Protein AF-A0A519W9L9-F1 (afdb_monomer_lite)

Structure (mmCIF, N/CA/C/O backbone):
data_AF-A0A519W9L9-F1
#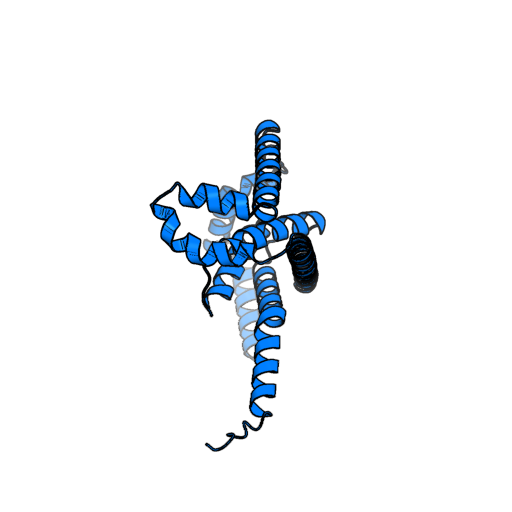
_entry.id   AF-A0A519W9L9-F1
#
loop_
_atom_site.group_PDB
_atom_site.id
_atom_site.type_symbol
_atom_site.label_atom_id
_atom_site.label_alt_id
_atom_site.label_comp_id
_atom_site.label_asym_id
_atom_site.label_entity_id
_atom_site.label_seq_id
_atom_site.pdbx_PDB_ins_code
_atom_site.Cartn_x
_atom_site.Cartn_y
_atom_site.Cartn_z
_atom_site.occupancy
_atom_site.B_iso_or_equiv
_atom_site.auth_seq_id
_atom_site.auth_comp_id
_atom_site.auth_asym_id
_atom_site.auth_atom_id
_atom_site.pdbx_PDB_model_num
ATOM 1 N N . MET A 1 1 ? 1.805 -19.230 -45.304 1.00 48.06 1 MET A N 1
ATOM 2 C CA . MET A 1 1 ? 2.768 -18.152 -44.998 1.00 48.06 1 MET A CA 1
ATOM 3 C C . MET A 1 1 ? 2.323 -16.963 -45.827 1.00 48.06 1 MET A C 1
ATOM 5 O O . MET A 1 1 ? 2.318 -17.060 -47.045 1.00 48.06 1 MET A O 1
ATOM 9 N N . ASP A 1 2 ? 1.716 -15.992 -45.155 1.00 45.91 2 ASP A N 1
ATOM 10 C CA . ASP A 1 2 ? 0.595 -15.187 -45.656 1.00 45.91 2 ASP A CA 1
ATOM 11 C C . ASP A 1 2 ? 1.012 -14.018 -46.568 1.00 45.91 2 ASP A C 1
ATOM 13 O O . ASP A 1 2 ? 2.076 -13.428 -46.374 1.00 45.91 2 ASP A O 1
ATOM 17 N N . ALA A 1 3 ? 0.171 -13.639 -47.534 1.00 51.00 3 ALA A N 1
ATOM 18 C CA . ALA A 1 3 ? 0.466 -12.604 -48.539 1.00 51.00 3 ALA A CA 1
ATOM 19 C C . ALA A 1 3 ? 0.765 -11.213 -47.930 1.00 51.00 3 ALA A C 1
ATOM 21 O O . ALA A 1 3 ? 1.516 -10.425 -48.509 1.00 51.00 3 ALA A O 1
ATOM 22 N N . GLN A 1 4 ? 0.257 -10.934 -46.724 1.00 49.34 4 GLN A N 1
ATOM 23 C CA . GLN A 1 4 ? 0.581 -9.719 -45.965 1.00 49.34 4 GLN A CA 1
ATOM 24 C C . GLN A 1 4 ? 2.063 -9.631 -45.560 1.00 49.34 4 GLN A C 1
ATOM 26 O O . GLN A 1 4 ? 2.612 -8.532 -45.496 1.00 49.34 4 GLN A O 1
ATOM 31 N N . MET A 1 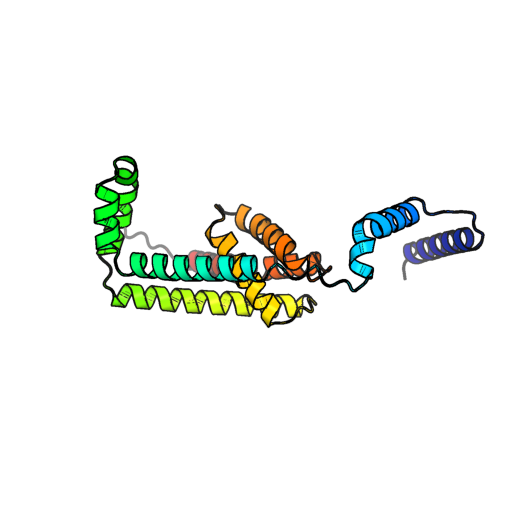5 ? 2.738 -10.766 -45.344 1.00 46.31 5 MET A N 1
ATOM 32 C CA . MET A 1 5 ? 4.147 -10.807 -44.937 1.00 46.31 5 MET A CA 1
ATOM 33 C C . MET A 1 5 ? 5.083 -10.372 -46.078 1.00 46.31 5 MET A C 1
ATOM 35 O O . MET A 1 5 ? 6.064 -9.668 -45.841 1.00 46.31 5 MET A O 1
ATOM 39 N N . TYR A 1 6 ? 4.746 -10.717 -47.327 1.00 57.78 6 TYR A N 1
ATOM 40 C CA . TYR A 1 6 ? 5.510 -10.303 -48.510 1.00 57.78 6 TYR A CA 1
ATOM 41 C C . TYR A 1 6 ? 5.364 -8.809 -48.806 1.00 57.78 6 TYR A C 1
ATOM 43 O O . TYR A 1 6 ? 6.339 -8.160 -49.187 1.00 57.78 6 TYR A O 1
ATOM 51 N N . HIS A 1 7 ? 4.176 -8.240 -48.593 1.00 52.22 7 HIS A N 1
ATOM 52 C CA . HIS A 1 7 ? 3.959 -6.813 -48.821 1.00 52.22 7 HIS A CA 1
ATOM 53 C C . HIS A 1 7 ? 4.749 -5.967 -47.811 1.00 52.22 7 HIS A C 1
ATOM 55 O O . HIS A 1 7 ? 5.444 -5.031 -48.202 1.00 52.22 7 HIS A O 1
ATOM 61 N N . TYR A 1 8 ? 4.758 -6.373 -46.537 1.00 58.31 8 TYR A N 1
ATOM 62 C CA . TYR A 1 8 ? 5.524 -5.691 -45.492 1.00 58.31 8 TYR A CA 1
ATOM 63 C C . TYR A 1 8 ? 7.038 -5.764 -45.722 1.00 58.31 8 TYR A C 1
ATOM 65 O O . TYR A 1 8 ? 7.715 -4.745 -45.627 1.00 58.31 8 TYR A O 1
ATOM 73 N N . ALA A 1 9 ? 7.559 -6.938 -46.097 1.00 63.09 9 ALA A N 1
ATOM 74 C CA . ALA A 1 9 ? 8.983 -7.128 -46.384 1.00 63.09 9 ALA A CA 1
ATOM 75 C C . ALA A 1 9 ? 9.469 -6.302 -47.589 1.00 63.09 9 ALA A C 1
ATOM 77 O O . ALA A 1 9 ? 10.623 -5.873 -47.638 1.00 63.09 9 ALA A O 1
ATOM 78 N N . THR A 1 10 ? 8.587 -6.072 -48.565 1.00 69.44 10 THR A N 1
ATOM 79 C CA . THR A 1 10 ? 8.902 -5.270 -49.754 1.00 69.44 10 THR A CA 1
ATOM 80 C C . THR A 1 10 ? 8.923 -3.780 -49.418 1.00 69.44 10 THR A C 1
ATOM 82 O O . THR A 1 10 ? 9.856 -3.076 -49.797 1.00 69.44 10 THR A O 1
ATOM 85 N N . VAL A 1 11 ? 7.942 -3.307 -48.642 1.00 64.00 11 VAL A N 1
ATOM 86 C CA . VAL A 1 11 ? 7.865 -1.908 -48.192 1.00 64.00 11 VAL A CA 1
ATOM 87 C C . VAL A 1 11 ? 9.007 -1.570 -47.230 1.00 64.00 11 VAL A C 1
ATOM 89 O O . VAL A 1 11 ? 9.626 -0.518 -47.369 1.00 64.00 11 VAL A O 1
ATOM 92 N N . SER A 1 12 ? 9.356 -2.472 -46.306 1.00 63.34 12 SER A N 1
ATOM 93 C CA . SER A 1 12 ? 10.477 -2.262 -45.384 1.00 63.34 12 SER A CA 1
ATOM 94 C C . SER A 1 12 ? 11.822 -2.213 -46.111 1.00 63.34 12 SER A C 1
ATOM 96 O O . SER A 1 12 ? 12.652 -1.370 -45.787 1.00 63.34 12 SER A O 1
ATOM 98 N N . ARG A 1 13 ? 12.027 -3.060 -47.132 1.00 70.94 13 ARG A N 1
ATOM 99 C CA . ARG A 1 13 ? 13.224 -2.999 -47.988 1.00 70.94 13 ARG A CA 1
ATOM 100 C C . ARG A 1 13 ? 13.304 -1.699 -48.782 1.00 70.94 13 ARG A C 1
ATOM 102 O O . ARG A 1 13 ? 14.368 -1.095 -48.826 1.00 70.94 13 ARG A O 1
ATOM 109 N N . ALA A 1 14 ? 12.190 -1.249 -49.358 1.00 68.44 14 ALA A N 1
ATOM 110 C CA . ALA A 1 14 ? 12.147 0.009 -50.098 1.00 68.44 14 ALA A CA 1
ATOM 111 C C . ALA A 1 14 ? 12.459 1.217 -49.196 1.00 68.44 14 ALA A C 1
ATOM 113 O O . ALA A 1 14 ? 13.235 2.086 -49.581 1.00 68.44 14 ALA A O 1
ATOM 114 N N . LEU A 1 15 ? 11.922 1.251 -47.971 1.00 61.81 15 LEU A N 1
ATOM 115 C CA . LEU A 1 15 ? 12.232 2.296 -46.988 1.00 61.81 15 LEU A CA 1
ATOM 116 C C . LEU A 1 15 ? 13.705 2.275 -46.555 1.00 61.81 15 LEU A C 1
ATOM 118 O O . LEU A 1 15 ? 14.320 3.330 -46.405 1.00 61.81 15 LEU A O 1
ATOM 122 N N . GLN A 1 16 ? 14.291 1.087 -46.402 1.00 68.50 16 GLN A N 1
ATOM 123 C CA . GLN A 1 16 ? 15.694 0.928 -46.026 1.00 68.50 16 GLN A CA 1
ATOM 124 C C . GLN A 1 16 ? 16.639 1.395 -47.147 1.00 68.50 16 GLN A C 1
ATOM 126 O O . GLN A 1 16 ? 17.575 2.142 -46.876 1.00 68.50 16 GLN A O 1
ATOM 131 N N . GLU A 1 17 ? 16.336 1.074 -48.410 1.00 73.12 17 GLU A N 1
ATOM 132 C CA . GLU A 1 17 ? 17.087 1.577 -49.572 1.00 73.12 17 GLU A CA 1
ATOM 133 C C . GLU A 1 17 ? 16.976 3.100 -49.742 1.00 73.12 17 GLU A C 1
ATOM 135 O O . GLU A 1 17 ? 17.947 3.755 -50.123 1.00 73.12 17 GLU A O 1
ATOM 140 N N . LEU A 1 18 ? 15.805 3.684 -49.466 1.00 63.72 18 LEU A N 1
ATOM 141 C CA . LEU A 1 18 ? 15.603 5.138 -49.512 1.00 63.72 18 LEU A CA 1
ATOM 142 C C . LEU A 1 18 ? 16.354 5.861 -48.384 1.00 63.72 18 LEU A C 1
ATOM 144 O O . LEU A 1 18 ? 16.871 6.961 -48.596 1.00 63.72 18 LEU A O 1
ATOM 148 N N . THR A 1 19 ? 16.479 5.210 -47.225 1.00 65.50 19 THR A N 1
ATOM 149 C CA . THR A 1 19 ? 17.266 5.694 -46.083 1.00 65.50 19 THR A CA 1
ATOM 150 C C . THR A 1 19 ? 18.768 5.633 -46.381 1.00 65.50 19 THR A C 1
ATOM 152 O O . THR A 1 19 ? 19.472 6.617 -46.169 1.00 65.50 19 THR A O 1
ATOM 155 N N . GLU A 1 20 ? 19.267 4.531 -46.952 1.00 71.94 20 GLU A N 1
ATOM 156 C CA . GLU A 1 20 ? 20.681 4.387 -47.343 1.00 71.94 20 GLU A CA 1
ATOM 157 C C . GLU A 1 20 ? 21.095 5.357 -48.458 1.00 71.94 20 GLU A C 1
ATOM 159 O O . GLU A 1 20 ? 22.233 5.825 -48.489 1.00 71.94 20 GLU A O 1
ATOM 164 N N . LYS A 1 21 ? 20.167 5.708 -49.355 1.00 75.38 21 LYS A N 1
ATOM 165 C CA . LYS A 1 21 ? 20.392 6.687 -50.431 1.00 75.38 21 LYS A CA 1
ATOM 166 C C . LYS A 1 21 ? 20.219 8.145 -49.987 1.00 75.38 21 LYS A C 1
ATOM 168 O O . LYS A 1 21 ? 20.330 9.038 -50.823 1.00 75.38 21 LYS A O 1
ATOM 173 N N . GLY A 1 22 ? 19.942 8.396 -48.703 1.00 63.44 22 GLY A N 1
ATOM 174 C CA . GLY A 1 22 ? 19.807 9.741 -48.136 1.00 63.44 22 GLY A CA 1
ATOM 175 C C . GLY A 1 22 ? 18.555 10.507 -48.582 1.00 63.44 22 GLY A C 1
ATOM 176 O O . GLY A 1 22 ? 18.515 11.726 -48.451 1.00 63.44 22 GLY A O 1
ATOM 177 N N . PHE A 1 23 ? 17.543 9.818 -49.123 1.00 60.03 23 PHE A N 1
ATOM 178 C CA . PHE A 1 23 ? 16.327 10.436 -49.669 1.00 60.03 23 PHE A CA 1
ATOM 179 C C . PHE A 1 23 ? 15.195 10.589 -48.643 1.00 60.03 23 PHE A C 1
ATOM 181 O O . PHE A 1 23 ? 14.237 11.318 -48.899 1.00 60.03 23 PHE A O 1
ATOM 188 N N . THR A 1 24 ? 15.295 9.938 -47.481 1.00 48.19 24 THR A N 1
ATOM 189 C CA . THR A 1 24 ? 14.332 10.080 -46.383 1.00 48.19 24 THR A CA 1
ATOM 190 C C . THR A 1 24 ? 15.057 10.300 -45.063 1.00 48.19 24 THR A C 1
ATOM 192 O O . THR A 1 24 ? 15.693 9.391 -44.534 1.00 48.19 24 THR A O 1
ATOM 195 N N . ILE A 1 25 ? 14.934 11.508 -44.517 1.00 54.84 25 ILE A N 1
ATOM 196 C CA . ILE A 1 25 ? 15.147 11.758 -43.092 1.00 54.84 25 ILE A CA 1
ATOM 197 C C . ILE A 1 25 ? 13.816 11.401 -42.438 1.00 54.84 25 ILE A C 1
ATOM 199 O O . ILE A 1 25 ? 12.803 12.043 -42.722 1.00 54.84 25 ILE A O 1
ATOM 203 N N . ASP A 1 26 ? 13.781 10.349 -41.624 1.00 57.00 26 ASP A N 1
ATOM 204 C CA . ASP A 1 26 ? 12.623 10.107 -40.766 1.00 57.00 26 ASP A CA 1
ATOM 205 C C . ASP A 1 26 ? 12.626 11.205 -39.697 1.00 57.00 26 ASP A C 1
ATOM 207 O O . ASP A 1 26 ? 13.281 11.084 -38.663 1.00 57.00 26 ASP A O 1
ATOM 211 N N . PHE A 1 27 ? 11.970 12.328 -40.004 1.00 53.84 27 PHE A N 1
ATOM 212 C CA . PHE A 1 27 ? 11.901 13.494 -39.126 1.00 53.84 27 PHE A CA 1
ATOM 213 C C . PHE A 1 27 ? 11.350 13.120 -37.753 1.00 53.84 27 PHE A C 1
ATOM 215 O O . PHE A 1 27 ? 11.827 13.660 -36.770 1.00 53.84 27 PHE A O 1
ATOM 222 N N . ASN A 1 28 ? 10.447 12.138 -37.655 1.00 58.41 28 ASN A N 1
ATOM 223 C CA . ASN A 1 28 ? 9.960 11.654 -36.364 1.00 58.41 28 ASN A CA 1
ATOM 224 C C . ASN A 1 28 ? 11.049 10.921 -35.581 1.00 58.41 28 ASN A C 1
ATOM 226 O O . ASN A 1 28 ? 11.101 11.041 -34.363 1.00 58.41 28 ASN A O 1
ATOM 230 N N . LEU A 1 29 ? 11.920 10.161 -36.248 1.00 59.66 29 LEU A N 1
ATOM 231 C CA . LEU A 1 29 ? 13.011 9.456 -35.581 1.00 59.66 29 LEU A CA 1
ATOM 232 C C . LEU A 1 29 ? 14.162 10.400 -35.223 1.00 59.66 29 LEU A C 1
ATOM 234 O O . LEU A 1 29 ? 14.752 10.241 -34.162 1.00 59.66 29 LEU A O 1
ATOM 238 N N . GLU A 1 30 ? 14.488 11.372 -36.075 1.00 59.22 30 GLU A N 1
ATOM 239 C CA . GLU A 1 30 ? 15.522 12.375 -35.797 1.00 59.22 30 GLU A CA 1
ATOM 240 C C . GLU A 1 30 ? 15.050 13.431 -34.794 1.00 59.22 30 GLU A C 1
ATOM 242 O O . GLU A 1 30 ? 15.817 13.761 -33.900 1.00 59.22 30 GLU A O 1
ATOM 247 N N . GLU A 1 31 ? 13.795 13.887 -34.836 1.00 61.78 31 GLU A N 1
ATOM 248 C CA . GLU A 1 31 ? 13.214 14.719 -33.773 1.00 61.78 31 GLU A CA 1
ATOM 249 C C . GLU A 1 31 ? 13.056 13.927 -32.480 1.00 61.78 31 GLU A C 1
ATOM 251 O O . GLU A 1 31 ? 13.387 14.451 -31.427 1.00 61.78 31 GLU A O 1
ATOM 256 N N . ALA A 1 32 ? 12.636 12.656 -32.517 1.00 52.84 32 ALA A N 1
ATOM 257 C CA . ALA A 1 32 ? 12.610 11.831 -31.310 1.00 52.84 32 ALA A CA 1
ATOM 258 C C . ALA A 1 32 ? 14.021 11.588 -30.766 1.00 52.84 32 ALA A C 1
ATOM 260 O O . ALA A 1 32 ? 14.215 11.631 -29.557 1.00 52.84 32 ALA A O 1
ATOM 261 N N . LYS A 1 33 ? 15.027 11.368 -31.620 1.00 58.69 33 LYS A N 1
ATOM 262 C CA . LYS A 1 33 ? 16.430 11.277 -31.191 1.00 58.69 33 LYS A CA 1
ATOM 263 C C . LYS A 1 33 ? 16.934 12.611 -30.663 1.00 58.69 33 LYS A C 1
ATOM 265 O O . LYS A 1 33 ? 17.620 12.591 -29.655 1.00 58.69 33 LYS A O 1
ATOM 270 N N . ALA A 1 34 ? 16.609 13.738 -31.291 1.00 65.38 34 ALA A N 1
ATOM 271 C CA . ALA A 1 34 ? 17.011 15.070 -30.852 1.00 65.38 34 ALA A CA 1
ATOM 272 C C . ALA A 1 34 ? 16.354 15.417 -29.515 1.00 65.38 34 ALA A C 1
ATOM 274 O O . ALA A 1 34 ? 17.060 15.765 -28.582 1.00 65.38 34 ALA A O 1
ATOM 275 N N . TRP A 1 35 ? 15.049 15.185 -29.376 1.00 60.38 35 TRP A N 1
ATOM 276 C CA . TRP A 1 35 ? 14.293 15.326 -28.134 1.00 60.38 35 TRP A CA 1
ATOM 277 C C . TRP A 1 35 ? 14.816 14.385 -27.043 1.00 60.38 35 TRP A C 1
ATOM 279 O O . TRP A 1 35 ? 15.009 14.794 -25.908 1.00 60.38 35 TRP A O 1
ATOM 289 N N . VAL A 1 36 ? 15.143 13.127 -27.361 1.00 59.16 36 VAL A N 1
ATOM 290 C CA . VAL A 1 36 ? 15.783 12.208 -26.402 1.00 59.16 36 VAL A CA 1
ATOM 291 C C . VAL A 1 36 ? 17.207 12.668 -26.062 1.00 59.16 36 VAL A C 1
ATOM 293 O O . VAL A 1 36 ? 17.613 12.591 -24.911 1.00 59.16 36 VAL A O 1
ATOM 296 N N . LEU A 1 37 ? 17.996 13.169 -27.005 1.00 62.69 37 LEU A N 1
ATOM 297 C CA . LEU A 1 37 ? 19.352 13.656 -26.730 1.00 62.69 37 LEU A CA 1
ATOM 298 C C . LEU A 1 37 ? 19.341 14.980 -25.949 1.00 62.69 37 LEU A C 1
ATOM 300 O O . LEU A 1 37 ? 20.231 15.191 -25.131 1.00 62.69 37 LEU A O 1
ATOM 304 N N . GLU A 1 38 ? 18.330 15.823 -26.145 1.00 65.50 38 GLU A N 1
ATOM 305 C CA . GLU A 1 38 ? 18.118 17.093 -25.446 1.00 65.50 38 GLU A CA 1
ATOM 306 C C . GLU A 1 38 ? 17.537 16.880 -24.039 1.00 65.50 38 GLU A C 1
ATOM 308 O O . GLU A 1 38 ? 18.036 17.454 -23.074 1.00 65.50 38 GLU A O 1
ATOM 313 N N . ASN A 1 39 ? 16.543 15.998 -23.883 1.00 57.00 39 ASN A N 1
ATOM 314 C CA . ASN A 1 39 ? 15.839 15.772 -22.614 1.00 57.00 39 ASN A CA 1
ATOM 315 C C . ASN A 1 39 ? 16.388 14.601 -21.776 1.00 57.00 39 ASN A C 1
ATOM 317 O O . ASN A 1 39 ? 16.157 14.562 -20.569 1.00 57.00 39 ASN A O 1
ATOM 321 N N . TYR A 1 40 ? 17.102 13.645 -22.380 1.00 51.22 40 TYR A N 1
ATOM 322 C CA . TYR A 1 40 ? 17.750 12.512 -21.692 1.00 51.22 40 TYR A CA 1
ATOM 323 C C . TYR A 1 40 ? 19.286 12.531 -21.789 1.00 51.22 40 TYR A C 1
ATOM 325 O O . TYR A 1 40 ? 19.937 11.647 -21.223 1.00 51.22 40 TYR A O 1
ATOM 333 N N . GLY A 1 41 ? 19.883 1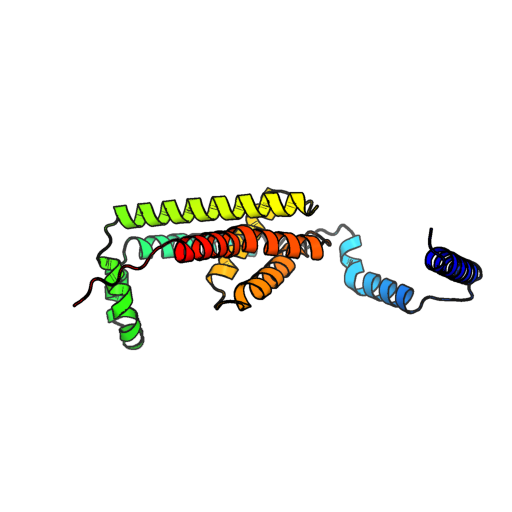3.531 -22.452 1.00 45.38 41 GLY A N 1
ATOM 334 C CA . GLY A 1 41 ? 21.336 13.686 -22.598 1.00 45.38 41 GLY A CA 1
ATOM 335 C C . GLY A 1 41 ? 22.116 13.721 -21.280 1.00 45.38 41 GLY A C 1
ATOM 336 O O . GLY A 1 41 ? 23.265 13.278 -21.246 1.00 45.38 41 GLY A O 1
ATOM 337 N N . ASP A 1 42 ? 21.480 14.139 -20.183 1.00 48.62 42 ASP A N 1
ATOM 338 C CA . ASP A 1 42 ? 22.092 14.143 -18.848 1.00 48.62 42 ASP A CA 1
ATOM 339 C C . ASP A 1 42 ? 22.321 12.731 -18.281 1.00 48.62 42 ASP A C 1
ATOM 341 O O . ASP A 1 42 ? 23.343 12.471 -17.648 1.00 48.62 42 ASP A O 1
ATOM 345 N N . TRP A 1 43 ? 21.450 11.759 -18.573 1.00 47.06 43 TRP A N 1
ATOM 346 C CA . TRP A 1 43 ? 21.560 10.409 -17.997 1.00 47.06 43 TRP A CA 1
ATOM 347 C C . TRP A 1 43 ? 22.642 9.545 -18.664 1.00 47.06 43 TRP A C 1
ATOM 349 O O . TRP A 1 43 ? 23.098 8.560 -18.082 1.00 47.06 43 TRP A O 1
ATOM 359 N N . LYS A 1 44 ? 23.092 9.908 -19.876 1.00 43.75 44 LYS A N 1
ATOM 360 C CA . LYS A 1 44 ? 24.171 9.201 -20.591 1.00 43.75 44 LYS A CA 1
ATOM 361 C C . LYS A 1 44 ? 25.576 9.551 -20.100 1.00 43.75 44 LYS A C 1
ATOM 363 O O . LYS A 1 44 ? 26.515 8.844 -20.460 1.00 43.75 44 LYS A O 1
ATOM 368 N N . LYS A 1 45 ? 25.747 10.590 -19.278 1.00 46.88 45 LYS A N 1
ATOM 369 C CA . LYS A 1 45 ? 27.072 10.982 -18.770 1.00 46.88 45 LYS A CA 1
ATOM 370 C C . LYS A 1 45 ? 27.609 10.098 -17.645 1.00 46.88 45 LYS A C 1
ATOM 372 O O . LYS A 1 45 ? 28.698 10.364 -17.150 1.00 46.88 45 LYS A O 1
ATOM 377 N N . GLY A 1 46 ? 26.876 9.069 -17.205 1.00 45.66 46 GLY A N 1
ATOM 378 C CA . GLY A 1 46 ? 27.278 8.295 -16.023 1.00 45.66 46 GLY A CA 1
ATOM 379 C C . GLY A 1 46 ? 27.389 9.162 -14.762 1.00 45.66 46 GLY A C 1
ATOM 380 O O . GLY A 1 46 ? 27.927 8.717 -13.750 1.00 45.66 46 GLY A O 1
ATOM 381 N N . GLU A 1 47 ? 26.877 10.395 -14.821 1.00 45.69 47 GLU A N 1
ATOM 382 C CA . GLU A 1 47 ? 26.708 11.271 -13.682 1.00 45.69 47 GLU A CA 1
ATOM 383 C C . GLU A 1 47 ? 25.601 10.637 -12.850 1.00 45.69 47 GLU A C 1
ATOM 385 O O . GLU A 1 47 ? 24.414 10.704 -13.172 1.00 45.69 47 GLU A O 1
ATOM 390 N N . THR A 1 48 ? 26.001 9.929 -11.794 1.00 49.19 48 THR A N 1
ATOM 391 C CA . THR A 1 48 ? 25.070 9.565 -10.732 1.00 49.19 48 THR A CA 1
ATOM 392 C C . THR A 1 48 ? 24.343 10.847 -10.330 1.00 49.19 48 THR A C 1
ATOM 394 O O . THR A 1 48 ? 25.050 11.832 -10.075 1.00 49.19 48 THR A O 1
ATOM 397 N N . PRO A 1 49 ? 22.994 10.875 -10.276 1.00 54.41 49 PRO A N 1
ATOM 398 C CA . PRO A 1 49 ? 22.278 12.050 -9.799 1.00 54.41 49 PRO A CA 1
ATOM 399 C C . PRO A 1 49 ? 22.954 12.522 -8.518 1.00 54.41 49 PRO A C 1
ATOM 401 O O . PRO A 1 49 ? 23.265 11.685 -7.661 1.00 54.41 49 PRO A O 1
ATOM 404 N N . ALA A 1 50 ? 23.274 13.822 -8.455 1.00 57.94 50 ALA A N 1
ATOM 405 C CA . ALA A 1 50 ? 24.063 14.384 -7.366 1.00 57.94 50 ALA A CA 1
ATOM 406 C C . ALA A 1 50 ? 23.539 13.813 -6.042 1.00 57.94 50 ALA A C 1
ATOM 408 O O . ALA A 1 50 ? 22.322 13.863 -5.817 1.00 57.94 50 ALA A O 1
ATOM 409 N N . PRO A 1 51 ? 24.405 13.193 -5.216 1.00 64.25 51 PRO A N 1
ATOM 410 C CA . PRO A 1 51 ? 23.947 12.489 -4.035 1.00 64.25 51 PRO A CA 1
ATOM 411 C C . PRO A 1 51 ? 23.109 13.459 -3.218 1.00 64.25 51 PRO A C 1
ATOM 413 O O . PRO A 1 51 ? 23.557 14.571 -2.919 1.00 64.25 51 PRO A O 1
ATOM 416 N N . VAL A 1 52 ? 21.873 13.050 -2.914 1.00 72.19 52 VAL A N 1
ATOM 417 C CA . VAL A 1 52 ? 20.963 13.854 -2.097 1.00 72.19 52 VAL A CA 1
ATOM 418 C C . VAL A 1 52 ? 21.755 14.304 -0.875 1.00 72.19 52 VAL A C 1
ATOM 420 O O . VAL A 1 52 ? 22.377 13.443 -0.238 1.00 72.19 52 VAL A O 1
ATOM 423 N N . PRO A 1 53 ? 21.789 15.612 -0.557 1.00 82.50 53 PRO A N 1
ATOM 424 C CA . PRO A 1 53 ? 22.622 16.102 0.526 1.00 82.50 53 PRO A CA 1
ATOM 425 C C . PRO A 1 53 ? 22.391 15.246 1.769 1.00 82.50 53 PRO A C 1
ATOM 427 O O . PRO A 1 53 ? 21.240 15.008 2.141 1.00 82.50 53 PRO A O 1
ATOM 430 N N . ALA A 1 54 ? 23.463 14.762 2.402 1.00 78.19 54 ALA A N 1
ATOM 431 C CA . ALA A 1 54 ? 23.353 13.805 3.509 1.00 78.19 54 ALA A CA 1
ATOM 432 C C . ALA A 1 54 ? 22.413 14.313 4.619 1.00 78.19 54 ALA A C 1
ATOM 434 O O . ALA A 1 54 ? 21.672 13.544 5.225 1.00 78.19 54 ALA A O 1
ATOM 435 N N . PHE A 1 55 ? 22.373 15.633 4.815 1.00 81.81 55 PHE A N 1
ATOM 436 C CA . PHE A 1 55 ? 21.423 16.308 5.691 1.00 81.81 55 PHE A CA 1
ATOM 437 C C . PHE A 1 55 ? 19.949 16.052 5.322 1.00 81.81 55 PHE A C 1
ATOM 439 O O . PHE A 1 55 ? 19.143 15.743 6.196 1.00 81.81 55 PHE A O 1
ATOM 446 N N . VAL A 1 56 ? 19.583 16.132 4.041 1.00 83.00 56 VAL A N 1
ATOM 447 C CA . VAL A 1 56 ? 18.209 15.890 3.567 1.00 83.00 56 VAL A CA 1
ATOM 448 C C . VAL A 1 56 ? 17.831 14.421 3.757 1.00 83.00 56 VAL A C 1
ATOM 450 O O . VAL A 1 56 ? 16.774 14.126 4.302 1.00 83.00 56 VAL A O 1
ATOM 453 N N . SER A 1 57 ? 18.721 13.492 3.397 1.00 81.75 57 SER A N 1
ATOM 454 C CA . SER A 1 57 ? 18.474 12.056 3.600 1.00 81.75 57 SER A CA 1
ATOM 455 C C . SER A 1 57 ? 18.280 11.716 5.085 1.00 81.75 57 SER A C 1
ATOM 457 O O . SER A 1 57 ? 17.290 11.090 5.469 1.00 81.75 57 SER A O 1
ATOM 459 N N . ASN A 1 58 ? 19.168 12.217 5.950 1.00 89.19 58 ASN A N 1
ATOM 460 C CA . ASN A 1 58 ? 19.110 11.957 7.387 1.00 89.19 58 ASN A CA 1
ATOM 461 C C . ASN A 1 58 ? 17.880 12.586 8.052 1.00 89.19 58 ASN A C 1
ATOM 463 O O . ASN A 1 58 ? 17.288 11.974 8.938 1.00 89.19 58 ASN A O 1
ATOM 467 N N . THR A 1 59 ? 17.469 13.787 7.636 1.00 91.88 59 THR A N 1
ATOM 468 C CA . THR A 1 59 ? 16.268 14.441 8.182 1.00 91.88 59 THR A CA 1
ATOM 469 C C . THR A 1 59 ? 14.987 13.723 7.759 1.00 91.88 59 THR A C 1
ATOM 471 O O . THR A 1 59 ? 14.108 13.506 8.594 1.00 91.88 59 THR A O 1
ATOM 474 N N . VAL A 1 60 ? 14.887 13.271 6.506 1.00 90.25 60 VAL A N 1
ATOM 475 C CA . VAL A 1 60 ? 13.754 12.456 6.037 1.00 90.25 60 VAL A CA 1
ATOM 476 C C . VAL A 1 60 ? 13.693 11.125 6.788 1.00 90.25 60 VAL A C 1
ATOM 478 O O . VAL A 1 60 ? 12.634 10.738 7.277 1.00 90.25 60 VAL A O 1
ATOM 481 N N . LEU A 1 61 ? 14.829 10.446 6.960 1.00 90.12 61 LEU A N 1
ATOM 482 C CA . LEU A 1 61 ? 14.875 9.187 7.701 1.00 90.12 61 LEU A CA 1
ATOM 483 C C . LEU A 1 61 ? 14.484 9.380 9.174 1.00 90.12 61 LEU A C 1
ATOM 485 O O . LEU A 1 61 ? 13.664 8.629 9.702 1.00 90.12 61 LEU A O 1
ATOM 489 N N . ALA A 1 62 ? 15.028 10.406 9.832 1.00 94.19 62 ALA A N 1
ATOM 490 C CA . ALA A 1 62 ? 14.723 10.703 11.227 1.00 94.19 62 ALA A CA 1
ATOM 491 C C . ALA A 1 62 ? 13.240 11.037 11.431 1.00 94.19 62 ALA A C 1
ATOM 493 O O . ALA A 1 62 ? 12.623 10.542 12.374 1.00 94.19 62 ALA A O 1
ATOM 494 N N . THR A 1 63 ? 12.646 11.829 10.534 1.00 94.19 63 THR A N 1
ATOM 495 C CA . THR A 1 63 ? 11.216 12.159 10.605 1.00 94.19 63 THR A CA 1
ATOM 496 C C . THR A 1 63 ? 10.338 10.936 10.344 1.00 94.19 63 THR A C 1
ATOM 498 O O . THR A 1 63 ? 9.377 10.729 11.083 1.00 94.19 63 THR A O 1
ATOM 501 N N . ALA A 1 64 ? 10.689 10.072 9.386 1.00 92.12 64 ALA A N 1
ATOM 502 C CA . ALA A 1 64 ? 9.972 8.821 9.132 1.00 92.12 64 ALA A CA 1
ATOM 503 C C . ALA A 1 64 ? 10.013 7.863 10.337 1.00 92.12 64 ALA A C 1
ATOM 505 O O . ALA A 1 64 ? 8.984 7.292 10.713 1.00 92.12 64 ALA A O 1
ATOM 506 N N . ILE A 1 65 ? 11.175 7.717 10.986 1.00 94.94 65 ILE A N 1
ATOM 507 C CA . ILE A 1 65 ? 11.328 6.906 12.204 1.00 94.94 65 ILE A CA 1
ATOM 508 C C . ILE A 1 65 ? 10.509 7.507 13.350 1.00 94.94 65 ILE A C 1
ATOM 510 O O . ILE A 1 65 ? 9.743 6.791 13.996 1.00 94.94 65 ILE A O 1
ATOM 514 N N . ALA A 1 66 ? 10.629 8.816 13.582 1.00 95.94 66 ALA A N 1
ATOM 515 C CA . ALA A 1 66 ? 9.895 9.505 14.638 1.00 95.94 66 ALA A CA 1
ATOM 516 C C . ALA A 1 66 ? 8.377 9.373 14.449 1.00 95.94 66 ALA A C 1
ATOM 518 O O . ALA A 1 66 ? 7.673 9.037 15.400 1.00 95.94 66 ALA A O 1
ATOM 519 N N . LEU A 1 67 ? 7.882 9.559 13.222 1.00 94.62 67 LEU A N 1
ATOM 520 C CA . LEU A 1 67 ? 6.471 9.388 12.884 1.00 94.62 67 LEU A CA 1
ATOM 521 C C . LEU A 1 67 ? 6.012 7.942 13.100 1.00 94.62 67 LEU A C 1
ATOM 523 O O . LEU A 1 67 ? 4.952 7.719 13.674 1.00 94.62 67 LEU A O 1
ATOM 527 N N . SER A 1 68 ? 6.824 6.958 12.708 1.00 93.00 68 SER A N 1
ATOM 528 C CA . SER A 1 68 ? 6.505 5.539 12.906 1.00 93.00 68 SER A CA 1
ATOM 529 C C . SER A 1 68 ? 6.386 5.184 14.391 1.00 93.00 68 SER A C 1
ATOM 531 O O . SER A 1 68 ? 5.416 4.545 14.799 1.00 93.00 68 SER A O 1
ATOM 533 N N . ILE A 1 69 ? 7.336 5.639 15.218 1.00 95.12 69 ILE A N 1
ATOM 534 C CA . ILE A 1 69 ? 7.299 5.452 16.677 1.00 95.12 69 ILE A CA 1
ATOM 535 C C . ILE A 1 69 ? 6.074 6.148 17.264 1.00 95.12 69 ILE A C 1
ATOM 537 O O . ILE A 1 69 ? 5.341 5.543 18.043 1.00 95.12 69 ILE A O 1
ATOM 541 N N . PHE A 1 70 ? 5.830 7.397 16.868 1.00 93.12 70 PHE A N 1
ATOM 542 C CA . PHE A 1 70 ? 4.667 8.164 17.291 1.00 93.12 70 PHE A CA 1
ATOM 543 C C . PHE A 1 70 ? 3.382 7.381 16.999 1.00 93.12 70 PHE A C 1
ATOM 545 O O . PHE A 1 70 ? 2.660 7.035 17.931 1.00 93.12 70 PHE A O 1
ATOM 552 N N . THR A 1 71 ? 3.135 6.981 15.751 1.00 91.06 71 THR A N 1
ATOM 553 C CA . THR A 1 71 ? 1.935 6.222 15.371 1.00 91.06 71 THR A CA 1
ATOM 554 C C . THR A 1 71 ? 1.804 4.900 16.133 1.00 91.06 71 THR A C 1
ATOM 556 O O . THR A 1 71 ? 0.701 4.564 16.563 1.00 91.06 71 THR A O 1
ATOM 559 N N . LEU A 1 72 ? 2.902 4.172 16.373 1.00 93.31 72 LEU A N 1
ATOM 560 C CA . LEU A 1 72 ? 2.885 2.949 17.185 1.00 93.31 72 LEU A CA 1
ATOM 561 C C . LEU A 1 72 ? 2.494 3.218 18.645 1.00 93.31 72 LEU A C 1
ATOM 563 O O . LEU A 1 72 ? 1.714 2.459 19.222 1.00 93.31 72 LEU A O 1
ATOM 567 N N . LEU A 1 73 ? 2.986 4.303 19.245 1.00 91.50 73 LEU A N 1
ATOM 568 C CA . LEU A 1 73 ? 2.603 4.690 20.604 1.00 91.50 73 LEU A CA 1
ATOM 569 C C . LEU A 1 73 ? 1.106 5.005 20.686 1.00 91.50 73 LEU A C 1
ATOM 571 O O . LEU A 1 73 ? 0.434 4.504 21.586 1.00 91.50 73 LEU A O 1
ATOM 575 N N . PHE A 1 74 ? 0.572 5.772 19.731 1.00 90.06 74 PHE A N 1
ATOM 576 C CA . PHE A 1 74 ? -0.865 6.061 19.649 1.00 90.06 74 PHE A CA 1
ATOM 577 C C . PHE A 1 74 ? -1.702 4.802 19.448 1.00 90.06 74 PHE A C 1
ATOM 579 O O . PHE A 1 74 ? -2.744 4.660 20.085 1.00 90.06 74 PHE A O 1
ATOM 586 N N . TYR A 1 75 ? -1.227 3.881 18.607 1.00 91.06 75 TYR A N 1
ATOM 587 C CA . TYR A 1 75 ? -1.883 2.603 18.364 1.00 91.06 75 TYR A CA 1
ATOM 588 C C . TYR A 1 75 ? -2.075 1.824 19.671 1.00 91.06 75 TYR A C 1
ATOM 590 O O . TYR A 1 75 ? -3.199 1.462 20.001 1.00 91.06 75 TYR A O 1
ATOM 598 N N . PHE A 1 76 ? -1.016 1.643 20.471 1.00 91.25 76 PHE A N 1
ATOM 599 C CA . PHE A 1 76 ? -1.101 0.923 21.751 1.00 91.25 76 PHE A CA 1
ATOM 600 C C . PHE A 1 76 ? -1.750 1.723 22.890 1.00 91.25 76 PHE A C 1
ATOM 602 O O . PHE A 1 76 ? -2.186 1.137 23.882 1.00 91.25 76 PHE A O 1
ATOM 609 N N . ARG A 1 77 ? -1.822 3.053 22.783 1.00 89.88 77 ARG A N 1
ATOM 610 C CA . ARG A 1 77 ? -2.406 3.950 23.794 1.00 89.88 77 ARG A CA 1
ATOM 611 C C . ARG A 1 77 ? -3.695 4.607 23.294 1.00 89.88 77 ARG A C 1
ATOM 613 O O . ARG A 1 77 ? -3.897 5.806 23.489 1.00 89.88 77 ARG A O 1
ATOM 620 N N . ILE A 1 78 ? -4.597 3.817 22.709 1.00 85.00 78 ILE A N 1
ATOM 621 C CA . ILE A 1 78 ? -5.836 4.330 22.105 1.00 85.00 78 ILE A CA 1
ATOM 622 C C . ILE A 1 78 ? -6.712 5.127 23.089 1.00 85.00 78 ILE A C 1
ATOM 624 O O . ILE A 1 78 ? -7.253 6.163 22.718 1.00 85.00 78 ILE A O 1
ATOM 628 N N . GLY A 1 79 ? -6.787 4.721 24.363 1.00 84.00 79 GLY A N 1
ATOM 629 C CA . GLY A 1 79 ? -7.551 5.454 25.385 1.00 84.00 79 GLY A CA 1
ATOM 630 C C . GLY A 1 79 ? -7.027 6.877 25.620 1.00 84.00 79 GLY A C 1
ATOM 631 O O . GLY A 1 79 ? -7.801 7.819 25.776 1.00 84.00 79 GLY A O 1
ATOM 632 N N . TRP A 1 80 ? -5.704 7.070 25.551 1.00 85.94 80 TRP A N 1
ATOM 633 C CA . TRP A 1 80 ? -5.109 8.406 25.642 1.00 85.94 80 TRP A CA 1
ATOM 634 C C . TRP A 1 80 ? -5.428 9.254 24.403 1.00 85.94 80 TRP A C 1
ATOM 636 O O . TRP A 1 80 ? -5.744 10.437 24.532 1.00 85.94 80 TRP A O 1
ATOM 646 N N . LEU A 1 81 ? -5.419 8.643 23.212 1.00 84.88 81 LEU A N 1
ATOM 647 C CA . LEU A 1 81 ? -5.822 9.309 21.972 1.00 84.88 81 LEU A CA 1
ATOM 648 C C . LEU A 1 81 ? -7.278 9.785 22.037 1.00 84.88 81 LEU A C 1
ATOM 650 O O . LEU A 1 81 ? -7.556 10.931 21.697 1.00 84.88 81 LEU A O 1
ATOM 654 N N . ILE A 1 82 ? -8.193 8.940 22.516 1.00 84.88 82 ILE A N 1
ATOM 655 C CA . ILE A 1 82 ? -9.613 9.283 22.676 1.00 84.88 82 ILE A CA 1
ATOM 656 C C . ILE A 1 82 ? -9.764 10.503 23.593 1.00 84.88 82 ILE A C 1
ATOM 658 O O . ILE A 1 82 ? -10.434 11.464 23.216 1.00 84.88 82 ILE A O 1
ATOM 662 N N . HIS A 1 83 ? -9.073 10.524 24.738 1.00 85.69 83 HIS A N 1
ATOM 663 C CA . HIS A 1 83 ? -9.114 11.664 25.658 1.00 85.69 83 HIS A CA 1
ATOM 664 C C . HIS A 1 83 ? -8.565 12.960 25.034 1.00 85.69 83 HIS A C 1
ATOM 666 O O . HIS A 1 83 ? -9.079 14.052 25.286 1.00 85.69 83 HIS A O 1
ATOM 672 N N . LEU A 1 84 ? -7.533 12.863 24.189 1.00 86.38 84 LEU A N 1
ATOM 673 C CA . LEU A 1 84 ? -7.012 14.011 23.444 1.00 86.38 84 LEU A CA 1
ATOM 674 C C . LEU A 1 84 ? -8.030 14.519 22.409 1.00 86.38 84 LEU A C 1
ATOM 676 O O . LEU A 1 84 ? -8.243 15.727 22.293 1.00 86.38 84 LEU A O 1
ATOM 680 N N . MET A 1 85 ? -8.686 13.606 21.687 1.00 84.75 85 MET A N 1
ATOM 681 C CA . MET A 1 85 ? -9.693 13.929 20.670 1.00 84.75 85 MET A CA 1
ATOM 682 C C . MET A 1 85 ? -10.950 14.576 21.272 1.00 84.75 85 MET A C 1
ATOM 684 O O . MET A 1 85 ? -11.530 15.462 20.647 1.00 84.75 85 MET A O 1
ATOM 688 N N . GLU A 1 86 ? -11.345 14.199 22.491 1.00 85.81 86 GLU A N 1
ATOM 689 C CA . GLU A 1 86 ? -12.487 14.784 23.215 1.00 85.81 86 GLU A CA 1
ATOM 690 C C . GLU A 1 86 ? -12.351 16.287 23.472 1.00 85.81 86 GLU A C 1
ATOM 692 O O . GLU A 1 86 ? -13.354 16.999 23.540 1.00 85.81 86 GLU A O 1
ATOM 697 N N . ARG A 1 87 ? -11.119 16.801 23.563 1.00 86.88 87 ARG A N 1
ATOM 698 C CA . ARG A 1 87 ? -10.869 18.236 23.759 1.00 86.88 87 ARG A CA 1
ATOM 699 C C . ARG A 1 87 ? -11.134 19.069 22.504 1.00 86.88 87 ARG A C 1
ATOM 701 O O . ARG A 1 87 ? -11.267 20.288 22.603 1.00 86.88 87 ARG A O 1
ATOM 708 N N . ILE A 1 88 ? -11.216 18.443 21.328 1.00 87.38 88 ILE A N 1
ATOM 709 C CA . ILE A 1 88 ? -11.334 19.136 20.043 1.00 87.38 88 ILE A CA 1
ATOM 710 C C . ILE A 1 88 ? -12.744 18.938 19.480 1.00 87.38 88 ILE A C 1
ATOM 712 O O . ILE A 1 88 ? -13.103 17.861 19.007 1.00 87.38 88 ILE A O 1
ATOM 716 N N . LYS A 1 89 ? -13.546 20.012 19.451 1.00 80.69 89 LYS A N 1
ATOM 717 C CA . LYS A 1 89 ? -14.967 19.972 19.037 1.00 80.69 89 LYS A CA 1
ATOM 718 C C . LYS A 1 89 ? -15.202 19.334 17.657 1.00 80.69 89 LYS A C 1
ATOM 720 O O . LYS A 1 89 ? -16.203 18.641 17.474 1.00 80.69 89 LYS A O 1
ATOM 725 N N . PHE A 1 90 ? -14.280 19.516 16.706 1.00 84.69 90 PHE A N 1
ATOM 726 C CA . PHE A 1 90 ? -14.362 18.935 15.357 1.00 84.69 90 PHE A CA 1
ATOM 727 C C . PHE A 1 90 ? -14.219 17.400 15.339 1.00 84.69 90 PHE A C 1
ATOM 729 O O . PHE A 1 90 ? -14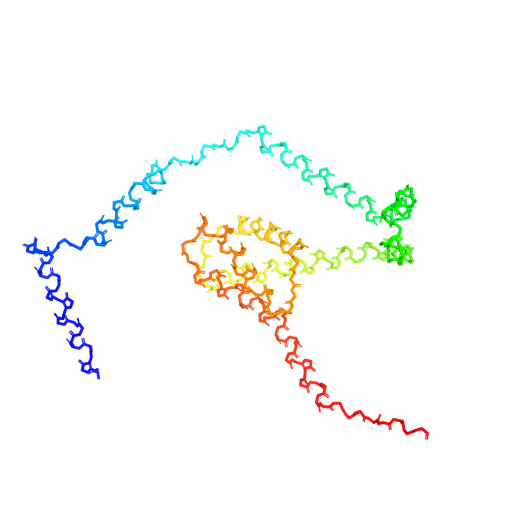.790 16.737 14.475 1.00 84.69 90 PHE A O 1
ATOM 736 N N . LEU A 1 91 ? -13.518 16.816 16.317 1.00 83.81 91 LEU A N 1
ATOM 737 C CA . LEU A 1 91 ? -13.248 15.376 16.386 1.00 83.81 91 LEU A CA 1
ATOM 738 C C . LEU A 1 91 ? -14.340 14.590 17.129 1.0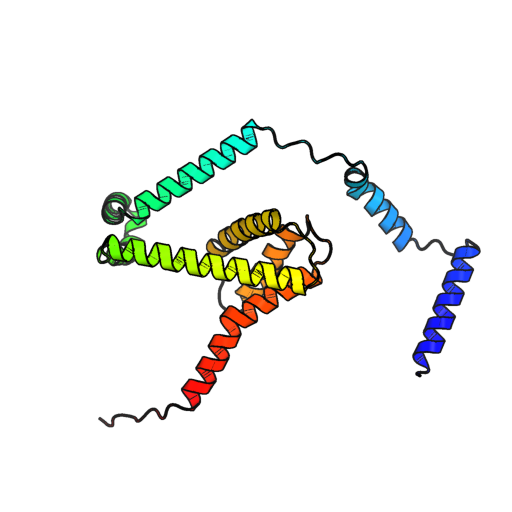0 83.81 91 LEU A C 1
ATOM 740 O O . LEU A 1 91 ? -14.278 13.366 17.199 1.00 83.81 91 LEU A O 1
ATOM 744 N N . SER A 1 92 ? -15.389 15.263 17.606 1.00 75.50 92 SER A N 1
ATOM 745 C CA . SER A 1 92 ? -16.531 14.632 18.282 1.00 75.50 92 SER A CA 1
ATOM 746 C C . SER A 1 92 ? -17.277 13.609 17.411 1.00 75.50 92 SER A C 1
ATOM 748 O O . SER A 1 92 ? -17.749 12.595 17.922 1.00 75.50 92 SER A O 1
ATOM 750 N N . LYS A 1 93 ? -17.349 13.827 16.088 1.00 80.94 93 LYS A N 1
ATOM 751 C CA . LYS A 1 93 ? -17.989 12.900 15.135 1.00 80.94 93 LYS A CA 1
ATOM 752 C C . LYS A 1 93 ? -17.211 11.584 14.952 1.00 80.94 93 LYS A C 1
ATOM 754 O O . LYS A 1 93 ? -17.812 10.529 15.161 1.00 80.94 93 LYS A O 1
ATOM 759 N N . PRO A 1 94 ? -15.907 11.590 14.590 1.00 82.12 94 PRO A N 1
ATOM 760 C CA . PRO A 1 94 ? -15.135 10.352 14.469 1.00 82.12 94 PRO A CA 1
ATOM 761 C C . PRO A 1 94 ? -14.950 9.625 15.809 1.00 82.12 94 PRO A C 1
ATOM 763 O O . PRO A 1 94 ? -14.793 8.405 15.812 1.00 82.12 94 PRO A O 1
ATOM 766 N N . LEU A 1 95 ? -15.039 10.334 16.943 1.00 81.88 95 LEU A N 1
ATOM 767 C CA . LEU A 1 95 ? -14.880 9.765 18.286 1.00 81.88 95 LEU A CA 1
ATOM 768 C C . LEU A 1 95 ? -15.785 8.552 18.546 1.00 81.88 95 LEU A C 1
ATOM 770 O O . LEU A 1 95 ? -15.353 7.596 19.186 1.00 81.88 95 LEU A O 1
ATOM 774 N N . LYS A 1 96 ? -17.019 8.556 18.018 1.00 82.94 96 LYS A N 1
ATOM 775 C CA . LYS A 1 96 ? -17.959 7.433 18.176 1.00 82.94 96 LYS A CA 1
ATOM 776 C C . LYS A 1 96 ? -17.379 6.119 17.640 1.00 82.94 96 LYS A C 1
ATOM 778 O O . LYS A 1 96 ? -17.560 5.081 18.265 1.00 82.94 96 LYS A O 1
ATOM 783 N N . TYR A 1 97 ? -16.674 6.170 16.511 1.00 83.81 97 TYR A N 1
ATOM 784 C CA . TYR A 1 97 ? -16.050 4.996 15.899 1.00 83.81 97 TYR A CA 1
ATOM 785 C C . TYR A 1 97 ? -14.735 4.635 16.590 1.00 83.81 97 TYR A C 1
ATOM 787 O O . TYR A 1 97 ? -14.466 3.462 16.819 1.00 83.81 97 TYR A O 1
ATOM 795 N N . VAL A 1 98 ? -13.938 5.637 16.976 1.00 82.94 98 VAL A N 1
ATOM 796 C CA . VAL A 1 98 ? -12.644 5.412 17.642 1.00 82.94 98 VAL A CA 1
ATOM 797 C C . VAL A 1 98 ? -12.820 4.807 19.037 1.00 82.94 98 VAL A C 1
ATOM 799 O O . VAL A 1 98 ? -12.014 3.973 19.430 1.00 82.94 98 VAL A O 1
ATOM 802 N N . ARG A 1 99 ? -13.904 5.117 19.760 1.00 84.56 99 ARG A N 1
ATOM 803 C CA . ARG A 1 99 ? -14.219 4.470 21.049 1.00 84.56 99 ARG A CA 1
ATOM 804 C C . ARG A 1 99 ? -14.420 2.959 20.942 1.00 84.56 99 ARG A C 1
ATOM 806 O O . ARG A 1 99 ? -14.096 2.242 21.880 1.00 84.56 99 ARG A O 1
ATOM 813 N N . LEU A 1 100 ? -14.869 2.450 19.792 1.00 84.50 100 LEU A N 1
ATOM 814 C CA . LEU A 1 100 ? -14.941 1.002 19.564 1.00 84.50 100 LEU A CA 1
ATOM 815 C C . LEU A 1 100 ? -13.555 0.351 19.557 1.00 84.50 100 LEU A C 1
ATOM 817 O O . LEU A 1 100 ? -13.455 -0.856 19.728 1.00 84.50 100 LEU A O 1
ATOM 821 N N . LEU A 1 101 ? -12.479 1.115 19.357 1.00 82.75 101 LEU A N 1
ATOM 822 C CA . LEU A 1 101 ? -11.121 0.582 19.405 1.00 82.75 101 LEU A CA 1
ATOM 823 C C . LEU A 1 101 ? -10.625 0.376 20.846 1.00 82.75 101 LEU A C 1
ATOM 825 O O . LEU A 1 101 ? -9.705 -0.405 21.061 1.00 82.75 101 LEU A O 1
ATOM 829 N N . GLU A 1 102 ? -11.252 1.015 21.838 1.00 83.69 102 GLU A N 1
ATOM 830 C CA . GLU A 1 102 ? -10.898 0.868 23.258 1.00 83.69 102 GLU A CA 1
ATOM 831 C C . GLU A 1 102 ? -11.259 -0.516 23.820 1.00 83.69 102 GLU A C 1
ATOM 833 O O . GLU A 1 102 ? -10.650 -0.976 24.781 1.00 83.69 102 GLU A O 1
ATOM 838 N N . GLN A 1 103 ? -12.196 -1.226 23.182 1.00 86.94 103 GLN A N 1
ATOM 839 C CA . GLN A 1 103 ? -12.586 -2.577 23.596 1.00 86.94 103 GLN A CA 1
ATOM 840 C C . GLN A 1 103 ? -11.498 -3.633 23.330 1.00 86.94 103 GLN A C 1
ATOM 842 O O . GLN A 1 103 ? -11.587 -4.753 23.834 1.00 86.94 103 GLN A O 1
ATOM 847 N N . PHE A 1 104 ? -10.485 -3.311 22.518 1.00 87.44 104 PHE A N 1
ATOM 848 C CA . PHE A 1 104 ? -9.411 -4.242 22.202 1.00 87.44 104 PHE A CA 1
ATOM 849 C C . PHE A 1 104 ? -8.284 -4.150 23.236 1.00 87.44 104 PHE A C 1
ATOM 851 O O . PHE A 1 104 ? -7.674 -3.105 23.453 1.00 87.44 104 PHE A O 1
ATOM 858 N N . SER A 1 105 ? -7.950 -5.288 23.836 1.00 90.06 105 SER A N 1
ATOM 859 C CA . SER A 1 105 ? -6.792 -5.421 24.721 1.00 90.06 105 SER A CA 1
ATOM 860 C C . SER A 1 105 ? -5.466 -5.222 23.973 1.00 90.06 105 SER A C 1
ATOM 862 O O . SER A 1 105 ? -5.352 -5.513 22.779 1.00 90.06 105 SER A O 1
ATOM 864 N N . GLY A 1 106 ? -4.410 -4.822 24.691 1.00 88.31 106 GLY A N 1
ATOM 865 C CA . GLY A 1 106 ? -3.068 -4.653 24.110 1.00 88.31 106 GLY A CA 1
ATOM 866 C C . GLY A 1 106 ? -2.535 -5.905 23.394 1.00 88.31 106 GLY A C 1
ATOM 867 O O . GLY A 1 106 ? -1.890 -5.795 22.353 1.00 88.31 106 GLY A O 1
ATOM 868 N N . ASN A 1 107 ? -2.878 -7.102 23.884 1.00 92.75 107 ASN A N 1
ATOM 869 C CA . ASN A 1 107 ? -2.519 -8.372 23.241 1.00 92.75 107 ASN A CA 1
ATOM 870 C C . ASN A 1 107 ? -3.256 -8.587 21.909 1.00 92.75 107 ASN A C 1
ATOM 872 O O . ASN A 1 107 ? -2.678 -9.123 20.962 1.00 92.75 107 ASN A O 1
ATOM 876 N N . GLN A 1 108 ? -4.525 -8.172 21.819 1.00 93.56 108 GLN A N 1
ATOM 877 C CA . GLN A 1 108 ? -5.283 -8.218 20.565 1.00 93.56 108 GLN A CA 1
ATOM 878 C C . GLN A 1 108 ? -4.707 -7.231 19.548 1.00 93.56 108 GLN A C 1
ATOM 880 O O . GLN A 1 108 ? -4.508 -7.615 18.398 1.00 93.56 108 GLN A O 1
ATOM 885 N N . LEU A 1 109 ? -4.362 -6.012 19.974 1.00 93.06 109 LEU A N 1
ATOM 886 C CA . LEU A 1 109 ? -3.666 -5.031 19.134 1.00 93.06 109 LEU A CA 1
ATOM 887 C C . LEU A 1 109 ? -2.344 -5.586 18.598 1.00 93.06 109 LEU A C 1
ATOM 889 O O . LEU A 1 109 ? -2.101 -5.553 17.397 1.00 93.06 109 LEU A O 1
ATOM 893 N N . LEU A 1 110 ? -1.510 -6.177 19.458 1.00 94.81 110 LEU A N 1
ATOM 894 C CA . LEU A 1 110 ? -0.253 -6.782 19.018 1.00 94.81 110 LEU A CA 1
ATOM 895 C C . LEU A 1 110 ? -0.487 -7.897 17.986 1.00 94.81 110 LEU A C 1
ATOM 897 O O . LEU A 1 110 ? 0.211 -7.960 16.976 1.00 94.81 110 LEU A O 1
ATOM 901 N N . ARG A 1 111 ? -1.494 -8.753 18.196 1.00 96.44 111 ARG A N 1
ATOM 902 C CA . ARG A 1 111 ? -1.854 -9.802 17.232 1.00 96.44 111 ARG A CA 1
ATOM 903 C C . ARG A 1 111 ? -2.288 -9.211 15.889 1.00 96.44 111 ARG A C 1
ATOM 905 O O . ARG A 1 111 ? -1.845 -9.697 14.855 1.00 96.44 111 ARG A O 1
ATOM 912 N N . ILE A 1 112 ? -3.117 -8.167 15.894 1.00 94.81 112 ILE A N 1
ATOM 913 C CA . ILE A 1 112 ? -3.552 -7.467 14.675 1.00 94.81 112 ILE A CA 1
ATOM 914 C C . ILE A 1 112 ? -2.351 -6.842 13.955 1.00 94.81 112 ILE A C 1
ATOM 916 O O . ILE A 1 112 ? -2.241 -6.970 12.735 1.00 94.81 112 ILE A O 1
ATOM 920 N N . LEU A 1 113 ? -1.430 -6.219 14.695 1.00 94.88 113 LEU A N 1
ATOM 921 C CA . LEU A 1 113 ? -0.206 -5.633 14.149 1.00 94.88 113 LEU A CA 1
ATOM 922 C C . LEU A 1 113 ? 0.670 -6.697 13.472 1.00 94.88 113 LEU A C 1
ATOM 924 O O . LEU A 1 113 ? 1.090 -6.509 12.333 1.00 94.88 113 LEU A O 1
ATOM 928 N N . LEU A 1 114 ? 0.889 -7.841 14.129 1.00 97.06 114 LEU A N 1
ATOM 929 C CA . LEU A 1 114 ? 1.669 -8.952 13.574 1.00 97.06 114 LEU A CA 1
ATOM 930 C C . LEU A 1 114 ? 0.999 -9.580 12.345 1.00 97.06 114 LEU A C 1
ATOM 932 O O . LEU A 1 114 ? 1.668 -9.830 11.344 1.00 97.06 114 LEU A O 1
ATOM 936 N N . LEU A 1 115 ? -0.321 -9.792 12.383 1.00 96.88 115 LEU A N 1
ATOM 937 C CA . LEU A 1 115 ? -1.080 -10.288 11.230 1.00 96.88 115 LEU A CA 1
ATOM 938 C C . LEU A 1 115 ? -1.001 -9.317 10.044 1.00 96.88 115 LEU A C 1
ATOM 940 O O . LEU A 1 115 ? -0.856 -9.749 8.901 1.00 96.88 115 LEU A O 1
ATOM 944 N N . SER A 1 116 ? -1.046 -8.011 10.313 1.00 95.50 116 SER A N 1
ATOM 945 C CA . SER A 1 116 ? -0.904 -6.972 9.289 1.00 95.50 116 SER A CA 1
ATOM 946 C C . SER A 1 116 ? 0.500 -6.968 8.685 1.00 95.50 116 SER A C 1
ATOM 948 O O . SER A 1 116 ? 0.633 -6.918 7.463 1.00 95.50 116 SER A O 1
ATOM 950 N N . LEU A 1 117 ? 1.540 -7.097 9.516 1.00 94.88 117 LEU A N 1
ATOM 951 C CA . LEU A 1 117 ? 2.929 -7.190 9.065 1.00 94.88 117 LEU A CA 1
ATOM 952 C C . LEU A 1 117 ? 3.156 -8.425 8.182 1.00 94.88 117 LEU A C 1
ATOM 954 O O . LEU A 1 117 ? 3.784 -8.328 7.129 1.00 94.88 117 LEU A O 1
ATOM 958 N N . LEU A 1 118 ? 2.606 -9.578 8.570 1.00 97.56 118 LEU A N 1
ATOM 959 C CA . LEU A 1 118 ? 2.711 -10.808 7.786 1.00 97.56 118 LEU A CA 1
ATOM 960 C C . LEU A 1 118 ? 1.987 -10.683 6.446 1.00 97.56 118 LEU A C 1
ATOM 962 O O . LEU A 1 118 ? 2.560 -11.005 5.407 1.00 97.56 118 LEU A O 1
ATOM 966 N N . ARG A 1 119 ? 0.751 -10.169 6.451 1.00 95.00 119 ARG A N 1
ATOM 967 C CA . ARG A 1 119 ? -0.012 -9.902 5.223 1.00 95.00 119 ARG A CA 1
ATOM 968 C C . ARG A 1 119 ? 0.785 -9.020 4.266 1.00 95.00 119 ARG A C 1
ATOM 970 O O . ARG A 1 119 ? 0.859 -9.301 3.074 1.00 95.00 119 ARG A O 1
ATOM 977 N N . TYR A 1 120 ? 1.396 -7.972 4.801 1.00 94.50 120 TYR A N 1
ATOM 978 C CA . TYR A 1 120 ? 2.226 -7.060 4.037 1.00 94.50 120 TYR A CA 1
ATOM 979 C C . TYR A 1 120 ? 3.465 -7.737 3.441 1.00 94.50 120 TYR A C 1
ATOM 981 O O . TYR A 1 120 ? 3.752 -7.568 2.257 1.00 94.50 120 TYR A O 1
ATOM 989 N N . GLY A 1 121 ? 4.160 -8.560 4.231 1.00 96.56 121 GLY A N 1
ATOM 990 C CA . GLY A 1 121 ? 5.297 -9.349 3.759 1.00 96.56 121 GLY A CA 1
ATOM 991 C C . GLY A 1 121 ? 4.922 -10.291 2.613 1.00 96.56 121 GLY A C 1
ATOM 992 O O . GLY A 1 121 ? 5.630 -10.351 1.609 1.00 96.56 121 GLY A O 1
ATOM 993 N N . VAL A 1 122 ? 3.768 -10.962 2.710 1.00 96.88 122 VAL A N 1
ATOM 994 C CA . VAL A 1 122 ? 3.236 -11.811 1.630 1.00 96.88 122 VAL A CA 1
ATOM 995 C C . VAL A 1 122 ? 2.958 -10.989 0.371 1.00 96.88 122 VAL A C 1
ATOM 997 O O . VAL A 1 122 ? 3.353 -11.393 -0.719 1.00 96.88 122 VAL A O 1
ATOM 1000 N N . PHE A 1 123 ? 2.332 -9.819 0.504 1.00 95.25 123 PHE A N 1
ATOM 1001 C CA . PHE A 1 123 ? 2.038 -8.936 -0.628 1.00 95.25 123 PHE A CA 1
ATOM 1002 C C . PHE A 1 123 ? 3.293 -8.398 -1.316 1.00 95.25 123 PHE A C 1
ATOM 1004 O O . PHE A 1 123 ? 3.321 -8.297 -2.543 1.00 95.25 123 PHE A O 1
ATOM 1011 N N . ILE A 1 124 ? 4.340 -8.071 -0.558 1.00 96.81 124 ILE A N 1
ATOM 1012 C CA . ILE A 1 124 ? 5.639 -7.703 -1.128 1.00 96.81 124 ILE A CA 1
ATOM 1013 C C . ILE A 1 124 ? 6.237 -8.889 -1.881 1.00 96.81 124 ILE A C 1
ATOM 1015 O O . ILE A 1 124 ? 6.650 -8.731 -3.026 1.00 96.81 124 ILE A O 1
ATOM 1019 N N . LEU A 1 125 ? 6.256 -10.078 -1.273 1.00 97.12 125 LEU A N 1
ATOM 1020 C CA . LEU A 1 125 ? 6.826 -11.270 -1.897 1.00 97.12 125 LEU A CA 1
ATOM 1021 C C . LEU A 1 125 ? 6.114 -11.623 -3.211 1.00 97.12 125 LEU A C 1
ATOM 1023 O O . LEU A 1 125 ? 6.776 -11.844 -4.221 1.00 97.12 125 LEU A O 1
ATOM 1027 N N . GLN A 1 126 ? 4.779 -11.620 -3.219 1.00 97.31 126 GLN A N 1
ATOM 1028 C CA . GLN A 1 126 ? 3.979 -11.822 -4.432 1.00 97.31 126 GLN A CA 1
ATOM 1029 C C . GLN A 1 126 ? 4.346 -10.811 -5.525 1.00 97.31 126 GLN A C 1
ATOM 1031 O O . GLN A 1 126 ? 4.509 -11.190 -6.685 1.00 97.31 126 GLN A O 1
ATOM 1036 N N . TYR A 1 127 ? 4.512 -9.538 -5.152 1.00 96.94 127 TYR A N 1
ATOM 1037 C CA . TYR A 1 127 ? 4.867 -8.481 -6.093 1.00 96.94 127 TYR A CA 1
ATOM 1038 C C . TYR A 1 127 ? 6.272 -8.692 -6.669 1.00 96.94 127 TYR A C 1
ATOM 1040 O O . TYR A 1 127 ? 6.439 -8.664 -7.885 1.00 96.94 127 TYR A O 1
ATOM 1048 N N . LEU A 1 128 ? 7.272 -8.973 -5.827 1.00 97.06 128 LEU A N 1
ATOM 1049 C CA . LEU A 1 128 ? 8.647 -9.246 -6.264 1.00 97.06 128 LEU A CA 1
ATOM 1050 C C . LEU A 1 128 ? 8.723 -10.431 -7.235 1.00 97.06 128 LEU A C 1
ATOM 1052 O O . LEU A 1 128 ? 9.426 -10.362 -8.244 1.00 97.06 128 LEU A O 1
ATOM 1056 N N . LEU A 1 129 ? 7.985 -11.508 -6.954 1.00 97.06 129 LEU A N 1
ATOM 1057 C CA . LEU A 1 129 ? 7.925 -12.672 -7.836 1.00 97.06 129 LEU A CA 1
ATOM 1058 C C . LEU A 1 129 ? 7.305 -12.315 -9.189 1.00 97.06 129 LEU A C 1
ATOM 1060 O O . LEU A 1 129 ? 7.862 -12.680 -10.222 1.00 97.06 129 LEU A O 1
ATOM 1064 N N . LEU A 1 130 ? 6.195 -11.572 -9.200 1.00 97.25 130 LEU A N 1
ATOM 1065 C CA . LEU A 1 130 ? 5.553 -11.174 -10.451 1.00 97.25 130 LEU A CA 1
ATOM 1066 C C . LEU A 1 130 ? 6.383 -10.176 -11.257 1.00 97.25 130 LEU A C 1
ATOM 1068 O O . LEU A 1 130 ? 6.442 -10.320 -12.471 1.00 97.25 130 LEU A O 1
ATOM 1072 N N . LEU A 1 131 ? 7.098 -9.243 -10.622 1.00 96.44 131 LEU A N 1
ATOM 1073 C CA . LEU A 1 131 ? 8.064 -8.386 -11.322 1.00 96.44 131 LEU A CA 1
ATOM 1074 C C . LEU A 1 131 ? 9.097 -9.227 -12.083 1.00 96.44 131 LEU A C 1
ATOM 1076 O O . LEU A 1 131 ? 9.325 -9.005 -13.271 1.00 96.44 131 LEU A O 1
ATOM 1080 N N . LYS A 1 132 ? 9.657 -10.248 -11.425 1.00 95.19 132 LYS A N 1
ATOM 1081 C CA . LYS A 1 132 ? 10.638 -11.146 -12.042 1.00 95.19 132 LYS A CA 1
ATOM 1082 C C . LYS A 1 132 ? 10.042 -11.960 -13.192 1.00 95.19 132 LYS A C 1
ATOM 1084 O O . LYS A 1 132 ? 10.681 -12.098 -14.230 1.00 95.19 132 LYS A O 1
ATOM 1089 N N . VAL A 1 133 ? 8.815 -12.464 -13.033 1.00 96.50 133 VAL A N 1
ATOM 1090 C CA . VAL A 1 133 ? 8.089 -13.189 -14.095 1.00 96.50 133 VAL A CA 1
ATOM 1091 C C . VAL A 1 133 ? 7.814 -12.290 -15.304 1.00 96.50 133 VAL A C 1
ATOM 1093 O O . VAL A 1 133 ? 7.929 -12.748 -16.435 1.00 96.50 133 VAL A O 1
ATOM 1096 N N . MET A 1 134 ? 7.514 -11.008 -15.084 1.00 95.75 134 MET A N 1
ATOM 1097 C CA . MET A 1 134 ? 7.274 -10.029 -16.152 1.00 95.75 134 MET A CA 1
ATOM 1098 C C . MET A 1 134 ? 8.564 -9.478 -16.786 1.00 95.75 134 MET A C 1
ATOM 1100 O O . MET A 1 134 ? 8.506 -8.549 -17.592 1.00 95.75 134 MET A O 1
ATOM 1104 N N . GLY A 1 135 ? 9.731 -10.032 -16.435 1.00 93.38 135 GLY A N 1
ATOM 1105 C CA . GLY A 1 135 ? 11.022 -9.634 -16.999 1.00 93.38 135 GLY A CA 1
ATOM 1106 C C . GLY A 1 135 ? 11.531 -8.280 -16.498 1.00 93.38 135 GLY A C 1
ATOM 1107 O O . GLY A 1 135 ? 12.248 -7.594 -17.223 1.00 93.38 135 GLY A O 1
ATOM 1108 N N . ILE A 1 136 ? 11.142 -7.860 -15.290 1.00 93.31 136 ILE A N 1
ATOM 1109 C CA . ILE A 1 136 ? 11.630 -6.622 -14.673 1.00 93.31 136 ILE A CA 1
ATOM 1110 C C . ILE A 1 136 ? 12.847 -6.950 -13.817 1.00 93.31 136 ILE A C 1
ATOM 1112 O O . ILE A 1 136 ? 12.727 -7.488 -12.715 1.00 93.31 136 ILE A O 1
ATOM 1116 N N . ASP A 1 137 ? 14.021 -6.618 -14.348 1.00 88.69 137 ASP A N 1
ATOM 1117 C CA . ASP A 1 137 ? 15.304 -6.858 -13.695 1.00 88.69 137 ASP A CA 1
ATOM 1118 C C . ASP A 1 137 ? 15.731 -5.638 -12.870 1.00 88.69 137 ASP A C 1
ATOM 1120 O O . ASP A 1 137 ? 16.468 -4.763 -13.321 1.00 88.69 137 ASP A O 1
ATOM 1124 N N . ILE A 1 138 ? 15.186 -5.543 -11.657 1.00 90.50 138 ILE A N 1
ATOM 1125 C CA . ILE A 1 138 ? 15.575 -4.543 -10.660 1.00 90.50 138 ILE A CA 1
ATOM 1126 C C . ILE A 1 138 ? 16.115 -5.288 -9.446 1.00 90.50 138 ILE A C 1
ATOM 1128 O O . ILE A 1 138 ? 15.570 -6.311 -9.026 1.00 90.50 138 ILE A O 1
ATOM 1132 N N . ASN A 1 139 ? 17.167 -4.741 -8.836 1.00 92.62 139 ASN A N 1
ATOM 1133 C CA . ASN A 1 139 ? 17.716 -5.266 -7.593 1.00 92.62 139 ASN A CA 1
ATOM 1134 C C . ASN A 1 139 ? 16.602 -5.505 -6.547 1.00 92.62 139 ASN A C 1
ATOM 1136 O O . ASN A 1 139 ? 15.743 -4.646 -6.323 1.00 92.62 139 ASN A O 1
ATOM 1140 N N . LEU A 1 140 ? 16.623 -6.670 -5.890 1.00 91.81 140 LEU A N 1
ATOM 1141 C CA . LEU A 1 140 ? 15.582 -7.078 -4.938 1.00 91.81 140 LEU A CA 1
ATOM 1142 C C . LEU A 1 140 ? 15.424 -6.103 -3.768 1.00 91.81 140 LEU A C 1
ATOM 1144 O O . LEU A 1 140 ? 14.303 -5.856 -3.335 1.00 91.81 140 LEU A O 1
ATOM 1148 N N . GLN A 1 141 ? 16.520 -5.526 -3.273 1.00 92.19 141 GLN A N 1
ATOM 1149 C CA . GLN A 1 141 ? 16.492 -4.568 -2.171 1.00 92.19 141 GLN A CA 1
ATOM 1150 C C . GLN A 1 141 ? 15.861 -3.242 -2.606 1.00 92.19 141 GLN A C 1
ATOM 1152 O O . GLN A 1 141 ? 15.032 -2.691 -1.888 1.00 92.19 141 GLN A O 1
ATOM 1157 N N . VAL A 1 142 ? 16.204 -2.752 -3.800 1.00 91.25 142 VAL A N 1
ATOM 1158 C CA . VAL A 1 142 ? 15.579 -1.548 -4.373 1.00 91.25 142 VAL A CA 1
ATOM 1159 C C . VAL A 1 142 ? 14.087 -1.788 -4.594 1.00 91.25 142 VAL A C 1
ATOM 1161 O O . VAL A 1 142 ? 13.265 -0.991 -4.153 1.00 91.25 142 VAL A O 1
ATOM 1164 N N . SER A 1 143 ? 13.729 -2.928 -5.187 1.00 95.25 143 SER A N 1
ATOM 1165 C CA . SER A 1 143 ? 12.333 -3.316 -5.400 1.00 95.25 143 SER A CA 1
ATOM 1166 C C . SER A 1 143 ? 11.566 -3.425 -4.083 1.00 95.25 143 SER A C 1
ATOM 1168 O O . SER A 1 143 ? 10.442 -2.946 -3.993 1.00 95.25 143 SER A O 1
ATOM 1170 N N . PHE A 1 144 ? 12.175 -3.994 -3.038 1.00 95.75 144 PHE A N 1
ATOM 1171 C CA . PHE A 1 144 ? 11.590 -4.047 -1.701 1.00 95.75 144 PHE A CA 1
ATOM 1172 C C . PHE A 1 144 ? 11.263 -2.641 -1.184 1.00 95.75 144 PHE A C 1
ATOM 1174 O O . PHE A 1 144 ? 10.122 -2.390 -0.800 1.00 95.75 144 PHE A O 1
ATOM 1181 N N . TRP A 1 145 ? 12.211 -1.700 -1.240 1.00 93.69 145 TRP A N 1
ATOM 1182 C CA . TRP A 1 145 ? 11.970 -0.324 -0.798 1.00 93.69 145 TRP A CA 1
ATOM 1183 C C . TRP A 1 145 ? 10.896 0.385 -1.628 1.00 93.69 145 TRP A C 1
ATOM 1185 O O . TRP A 1 145 ? 9.983 0.982 -1.055 1.00 93.69 145 TRP A O 1
ATOM 1195 N N . LEU A 1 146 ? 10.934 0.261 -2.957 1.00 95.44 146 LEU A N 1
ATOM 1196 C CA . LEU A 1 146 ? 9.901 0.816 -3.837 1.00 95.44 146 LEU A CA 1
ATOM 1197 C C . LEU A 1 146 ? 8.517 0.268 -3.495 1.00 95.44 146 LEU A C 1
ATOM 1199 O O . LEU A 1 146 ? 7.559 1.032 -3.415 1.00 95.44 146 LEU A O 1
ATOM 1203 N N . LEU A 1 147 ? 8.410 -1.032 -3.211 1.00 96.88 147 LEU A N 1
ATOM 1204 C CA . LEU A 1 147 ? 7.154 -1.639 -2.781 1.00 96.88 147 LEU A CA 1
ATOM 1205 C C . LEU A 1 147 ? 6.707 -1.143 -1.413 1.00 96.88 147 LEU A C 1
ATOM 1207 O O . LEU A 1 147 ? 5.507 -0.968 -1.201 1.00 96.88 147 LEU A O 1
ATOM 1211 N N . THR A 1 148 ? 7.644 -0.872 -0.498 1.00 94.94 148 THR A N 1
ATOM 1212 C CA . THR A 1 148 ? 7.262 -0.309 0.797 1.00 94.94 148 THR A CA 1
ATOM 1213 C C . THR A 1 148 ? 6.622 1.072 0.666 1.00 94.94 148 THR A C 1
ATOM 1215 O O . THR A 1 148 ? 5.610 1.354 1.306 1.00 94.94 148 THR A O 1
ATOM 1218 N N . VAL A 1 149 ? 7.160 1.901 -0.229 1.00 94.38 149 VAL A N 1
ATOM 1219 C CA . VAL A 1 149 ? 6.602 3.217 -0.554 1.00 94.38 149 VAL A CA 1
ATOM 1220 C C . VAL A 1 149 ? 5.294 3.078 -1.334 1.00 94.38 149 VAL A C 1
ATOM 1222 O O . VAL A 1 149 ? 4.321 3.757 -1.016 1.00 94.38 149 VAL A O 1
ATOM 1225 N N . PHE A 1 150 ? 5.233 2.163 -2.304 1.00 95.88 150 PHE A N 1
ATOM 1226 C CA . PHE A 1 150 ? 4.026 1.879 -3.079 1.00 95.88 150 PHE A CA 1
ATOM 1227 C C . PHE A 1 150 ? 2.838 1.578 -2.171 1.00 95.88 150 PHE A C 1
ATOM 1229 O O . PHE A 1 150 ? 1.793 2.214 -2.285 1.00 95.88 150 PHE A O 1
ATOM 1236 N N . TYR A 1 151 ? 2.986 0.644 -1.234 1.00 94.38 151 TYR A N 1
ATOM 1237 C CA . TYR A 1 151 ? 1.875 0.300 -0.361 1.00 94.38 151 TYR A CA 1
ATOM 1238 C C . TYR A 1 151 ? 1.556 1.386 0.674 1.00 94.38 151 TYR A C 1
ATOM 1240 O O . TYR A 1 151 ? 0.398 1.487 1.077 1.00 94.38 151 TYR A O 1
ATOM 1248 N N . LEU A 1 152 ? 2.522 2.223 1.067 1.00 92.56 152 LEU A N 1
ATOM 1249 C CA . LEU A 1 152 ? 2.247 3.416 1.873 1.00 92.56 152 LEU A CA 1
ATOM 1250 C C . LEU A 1 152 ? 1.357 4.407 1.106 1.00 92.56 152 LEU A C 1
ATOM 1252 O O . LEU A 1 152 ? 0.351 4.866 1.643 1.00 92.56 152 LEU A O 1
ATOM 1256 N N . ILE A 1 153 ? 1.669 4.672 -0.167 1.00 93.00 153 ILE A N 1
ATOM 1257 C CA . ILE A 1 153 ? 0.832 5.497 -1.052 1.00 93.00 153 ILE A CA 1
ATOM 1258 C C . ILE A 1 153 ? -0.562 4.875 -1.185 1.00 93.00 153 ILE A C 1
ATOM 1260 O O . ILE A 1 153 ? -1.569 5.565 -1.034 1.00 93.00 153 ILE A O 1
ATOM 1264 N N . MET A 1 154 ? -0.638 3.558 -1.394 1.00 91.88 154 MET A N 1
ATOM 1265 C CA . MET A 1 154 ? -1.918 2.858 -1.516 1.00 91.88 154 MET A CA 1
ATOM 1266 C C . MET A 1 154 ? -2.740 2.857 -0.223 1.00 91.88 154 MET A C 1
ATOM 1268 O O . MET A 1 154 ? -3.963 2.806 -0.302 1.00 91.88 154 MET A O 1
ATOM 1272 N N . ALA A 1 155 ? -2.109 2.937 0.951 1.00 90.56 155 ALA A N 1
ATOM 1273 C CA . ALA A 1 155 ? -2.814 3.072 2.225 1.00 90.56 155 ALA A CA 1
ATOM 1274 C C . ALA A 1 155 ? -3.474 4.453 2.388 1.00 90.56 155 ALA A C 1
ATOM 1276 O O . ALA A 1 155 ? -4.460 4.581 3.110 1.00 90.56 155 ALA A O 1
ATOM 1277 N N . MET A 1 156 ? -2.943 5.476 1.714 1.00 88.69 156 MET A N 1
ATOM 1278 C CA . MET A 1 156 ? -3.498 6.832 1.702 1.00 88.69 156 MET A CA 1
ATOM 1279 C C . MET A 1 156 ? -4.491 7.056 0.555 1.00 88.69 156 MET A C 1
ATOM 1281 O O . MET A 1 156 ? -5.313 7.968 0.630 1.00 88.69 156 MET A O 1
ATOM 1285 N N . ALA A 1 157 ? -4.411 6.254 -0.509 1.00 87.50 157 ALA A N 1
ATOM 1286 C CA . ALA A 1 157 ? -5.221 6.417 -1.707 1.00 87.50 157 ALA A CA 1
ATOM 1287 C C . ALA A 1 157 ? -6.710 6.114 -1.430 1.00 87.50 157 ALA A C 1
ATOM 1289 O O . ALA A 1 157 ? -7.056 4.970 -1.113 1.00 87.50 157 ALA A O 1
ATOM 1290 N N . PRO A 1 158 ? -7.621 7.091 -1.602 1.00 81.81 158 PRO A N 1
ATOM 1291 C CA . PRO A 1 158 ? -9.052 6.849 -1.480 1.00 81.81 158 PRO A CA 1
ATOM 1292 C C . PRO A 1 158 ? -9.529 6.096 -2.726 1.00 81.81 158 PRO A C 1
ATOM 1294 O O . PRO A 1 158 ? -9.757 6.687 -3.779 1.00 81.81 158 PRO A O 1
ATOM 1297 N N . THR A 1 159 ? -9.641 4.775 -2.626 1.00 84.31 159 THR A N 1
ATOM 1298 C CA . THR A 1 159 ? -10.034 3.914 -3.749 1.00 84.31 159 THR A CA 1
ATOM 1299 C C . THR A 1 159 ? -11.388 3.264 -3.481 1.00 84.31 159 THR A C 1
ATOM 1301 O O . THR A 1 159 ? -11.717 2.944 -2.340 1.00 84.31 159 THR A O 1
ATOM 1304 N N . ILE A 1 160 ? -12.217 3.147 -4.525 1.00 80.00 160 ILE A N 1
ATOM 1305 C CA . ILE A 1 160 ? -13.578 2.599 -4.436 1.00 80.00 160 ILE A CA 1
ATOM 1306 C C . ILE A 1 160 ? -13.819 1.696 -5.646 1.00 80.00 160 ILE A C 1
ATOM 1308 O O . ILE A 1 160 ? -13.854 2.165 -6.786 1.00 80.00 160 ILE A O 1
ATOM 1312 N N . GLY A 1 161 ? -14.041 0.405 -5.397 1.00 77.94 161 GLY A N 1
ATOM 1313 C CA . GLY A 1 161 ? -14.441 -0.552 -6.427 1.00 77.94 161 GLY A CA 1
ATOM 1314 C C . GLY A 1 161 ? -13.452 -0.604 -7.595 1.00 77.94 161 GLY A C 1
ATOM 1315 O O . GLY A 1 161 ? -12.273 -0.894 -7.416 1.00 77.94 161 GLY A O 1
ATOM 1316 N N . PHE A 1 162 ? -13.923 -0.311 -8.810 1.00 77.12 162 PHE A N 1
ATOM 1317 C CA . PHE A 1 162 ? -13.124 -0.451 -10.034 1.00 77.12 162 PHE A CA 1
ATOM 1318 C C . PHE A 1 162 ? -11.941 0.533 -10.138 1.00 77.12 162 PHE A C 1
ATOM 1320 O O . PHE A 1 162 ? -10.992 0.271 -10.875 1.00 77.12 162 PHE A O 1
ATOM 1327 N N . THR A 1 163 ? -11.944 1.646 -9.392 1.00 85.88 163 THR A N 1
ATOM 1328 C CA . THR A 1 163 ? -10.846 2.635 -9.445 1.00 85.88 163 THR A CA 1
ATOM 1329 C C . THR A 1 163 ? -9.557 2.142 -8.791 1.00 85.88 163 THR A C 1
ATOM 1331 O O . THR A 1 163 ? -8.489 2.701 -9.039 1.00 85.88 163 THR A O 1
ATOM 1334 N N . GLU A 1 164 ? -9.622 1.063 -8.009 1.00 87.94 164 GLU A N 1
ATOM 1335 C CA . GLU A 1 164 ? -8.461 0.477 -7.342 1.00 87.94 164 GLU A CA 1
ATOM 1336 C C . GLU A 1 164 ? -7.359 0.061 -8.318 1.00 87.94 164 GLU A C 1
ATOM 1338 O O . GLU A 1 164 ? -6.179 0.287 -8.046 1.00 87.94 164 GLU A O 1
ATOM 1343 N N . LEU A 1 165 ? -7.723 -0.545 -9.451 1.00 92.06 165 LEU A N 1
ATOM 1344 C CA . LEU A 1 165 ? -6.749 -1.089 -10.393 1.00 92.06 165 LEU A CA 1
ATOM 1345 C C . LEU A 1 165 ? -6.004 0.016 -11.167 1.00 92.06 165 LEU A C 1
ATOM 1347 O O . LEU A 1 165 ? -4.771 -0.002 -11.131 1.00 92.06 165 LEU A O 1
ATOM 1351 N N . PRO A 1 166 ? -6.673 1.005 -11.802 1.00 91.75 166 PRO A N 1
ATOM 1352 C CA . PRO A 1 166 ? -5.981 2.115 -12.457 1.00 91.75 166 PRO A CA 1
ATOM 1353 C C . PRO A 1 166 ? -5.066 2.896 -11.511 1.00 91.75 166 PRO A C 1
ATOM 1355 O O . PRO A 1 166 ? -3.936 3.203 -11.877 1.00 91.75 166 PRO A O 1
ATOM 1358 N N . VAL A 1 167 ? -5.509 3.165 -10.276 1.00 93.81 167 VAL A N 1
ATOM 1359 C CA . VAL A 1 167 ? -4.696 3.891 -9.286 1.00 93.81 167 VAL A CA 1
ATOM 1360 C C . VAL A 1 167 ? -3.422 3.114 -8.949 1.00 93.81 167 VAL A C 1
ATOM 1362 O O . VAL A 1 167 ? -2.334 3.689 -8.957 1.00 93.81 167 VAL A O 1
ATOM 1365 N N . ARG A 1 168 ? -3.530 1.798 -8.722 1.00 94.38 168 ARG A N 1
ATOM 1366 C CA . ARG A 1 168 ? -2.367 0.929 -8.477 1.00 94.38 168 ARG A CA 1
ATOM 1367 C C . ARG A 1 168 ? -1.433 0.876 -9.681 1.00 94.38 168 ARG A C 1
ATOM 1369 O O . ARG A 1 168 ? -0.221 0.968 -9.506 1.00 94.38 168 ARG A O 1
ATOM 1376 N N . ALA A 1 169 ? -1.980 0.731 -10.887 1.00 94.56 169 ALA A N 1
ATOM 1377 C CA . ALA A 1 169 ? -1.189 0.666 -12.110 1.00 94.56 169 ALA A CA 1
ATOM 1378 C C . ALA A 1 169 ? -0.392 1.962 -12.306 1.00 94.56 169 ALA A C 1
ATOM 1380 O O . ALA A 1 169 ? 0.828 1.902 -12.435 1.00 94.56 169 ALA A O 1
ATOM 1381 N N . THR A 1 170 ? -1.037 3.125 -12.210 1.00 94.31 170 THR A N 1
ATOM 1382 C CA . THR A 1 170 ? -0.359 4.423 -12.317 1.00 94.31 170 THR A CA 1
ATOM 1383 C C . THR A 1 170 ? 0.698 4.602 -11.229 1.00 94.31 170 THR A C 1
ATOM 1385 O O . THR A 1 170 ? 1.846 4.891 -11.548 1.00 94.31 170 THR A O 1
ATOM 1388 N N . ALA A 1 171 ? 0.362 4.361 -9.956 1.00 95.25 171 ALA A N 1
ATOM 1389 C CA . ALA A 1 171 ? 1.313 4.521 -8.853 1.00 95.25 171 ALA A CA 1
ATOM 1390 C C . ALA A 1 171 ? 2.537 3.599 -8.990 1.00 95.25 171 ALA A C 1
ATOM 1392 O O . ALA A 1 171 ? 3.664 4.014 -8.723 1.00 95.25 171 ALA A O 1
ATOM 1393 N N . SER A 1 172 ? 2.334 2.356 -9.435 1.00 96.19 172 SER A N 1
ATOM 1394 C CA . SER A 1 172 ? 3.437 1.424 -9.677 1.00 96.19 172 SER A CA 1
ATOM 1395 C C . SER A 1 172 ? 4.332 1.878 -10.830 1.00 96.19 172 SER A C 1
ATOM 1397 O O . SER A 1 172 ? 5.551 1.877 -10.687 1.00 96.19 172 SER A O 1
ATOM 1399 N N . VAL A 1 173 ? 3.759 2.340 -11.945 1.00 95.81 173 VAL A N 1
ATOM 1400 C CA . VAL A 1 173 ? 4.537 2.860 -13.073 1.00 95.81 173 VAL A CA 1
ATOM 1401 C C . VAL A 1 173 ? 5.342 4.079 -12.644 1.00 95.81 173 VAL A C 1
ATOM 1403 O O . VAL A 1 173 ? 6.533 4.121 -12.922 1.00 95.81 173 VAL A O 1
ATOM 1406 N N . GLU A 1 174 ? 4.752 5.019 -11.905 1.00 93.62 174 GLU A N 1
ATOM 1407 C CA . GLU A 1 174 ? 5.471 6.201 -11.414 1.00 93.62 174 GLU A CA 1
ATOM 1408 C C . GLU A 1 174 ? 6.696 5.845 -10.560 1.00 93.62 174 GLU A C 1
ATOM 1410 O O . GLU A 1 174 ? 7.748 6.463 -10.716 1.00 93.62 174 GLU A O 1
ATOM 1415 N N . LEU A 1 175 ? 6.596 4.819 -9.710 1.00 93.44 175 LEU A N 1
ATOM 1416 C CA . LEU A 1 175 ? 7.709 4.381 -8.863 1.00 93.44 175 LEU A CA 1
ATOM 1417 C C . LEU A 1 175 ? 8.767 3.576 -9.625 1.00 93.44 175 LEU A C 1
ATOM 1419 O O . LEU A 1 175 ? 9.963 3.759 -9.405 1.00 93.44 175 LEU A O 1
ATOM 1423 N N . PHE A 1 176 ? 8.344 2.667 -10.504 1.00 93.31 176 PHE A N 1
ATOM 1424 C CA . PHE A 1 176 ? 9.236 1.695 -11.136 1.00 93.31 176 PHE A CA 1
ATOM 1425 C C . PHE A 1 176 ? 9.804 2.154 -12.486 1.00 93.31 176 PHE A C 1
ATOM 1427 O O . PHE A 1 176 ? 10.863 1.663 -12.875 1.00 93.31 176 PHE A O 1
ATOM 1434 N N . LYS A 1 177 ? 9.182 3.122 -13.181 1.00 91.00 177 LYS A N 1
ATOM 1435 C CA . LYS A 1 177 ? 9.660 3.620 -14.491 1.00 91.00 177 LYS A CA 1
ATOM 1436 C C . LYS A 1 177 ? 11.054 4.249 -14.439 1.00 91.00 177 LYS A C 1
ATOM 1438 O O . LYS A 1 177 ? 11.741 4.293 -15.451 1.00 91.00 177 LYS A O 1
ATOM 1443 N N . LEU A 1 178 ? 11.475 4.713 -13.259 1.00 87.38 178 LEU A N 1
ATOM 1444 C CA . LEU A 1 178 ? 12.824 5.239 -13.021 1.00 87.38 178 LEU A CA 1
ATOM 1445 C C . LEU A 1 178 ? 13.901 4.142 -13.045 1.00 87.38 178 LEU A C 1
ATOM 1447 O O . LEU A 1 178 ? 15.076 4.442 -13.219 1.00 87.38 178 LEU A O 1
ATOM 1451 N N . PHE A 1 179 ? 13.504 2.880 -12.864 1.00 88.94 179 PHE A N 1
ATOM 1452 C CA . PHE A 1 179 ? 14.405 1.734 -12.733 1.00 88.94 179 PHE A CA 1
ATOM 1453 C C . PHE A 1 179 ? 14.208 0.687 -13.834 1.00 88.94 179 PHE A C 1
ATOM 1455 O O . PHE A 1 179 ? 15.070 -0.166 -14.021 1.00 88.94 179 PHE A O 1
ATOM 1462 N N . SER A 1 180 ? 13.093 0.728 -14.568 1.00 89.06 180 SER A N 1
ATOM 1463 C CA . SER A 1 180 ? 12.839 -0.171 -15.691 1.00 89.06 180 SER A CA 1
ATOM 1464 C C . SER A 1 180 ? 12.012 0.507 -16.788 1.00 89.06 180 SER A C 1
ATOM 1466 O O . SER A 1 180 ? 10.963 1.079 -16.489 1.00 89.06 180 SER A O 1
ATOM 1468 N N . PRO A 1 181 ? 12.411 0.382 -18.070 1.00 88.00 181 PRO A N 1
ATOM 1469 C CA . PRO A 1 181 ? 11.621 0.877 -19.195 1.00 88.00 181 PRO A CA 1
ATOM 1470 C C . PRO A 1 181 ? 10.413 -0.021 -19.523 1.00 88.00 181 PRO A C 1
ATOM 1472 O O . PRO A 1 181 ? 9.572 0.353 -20.338 1.00 88.00 181 PRO A O 1
ATOM 1475 N N . ASN A 1 182 ? 10.303 -1.210 -18.916 1.00 91.44 182 ASN A N 1
ATOM 1476 C CA . ASN A 1 182 ? 9.242 -2.176 -19.204 1.00 91.44 182 ASN A CA 1
ATOM 1477 C C . ASN A 1 182 ? 7.928 -1.822 -18.477 1.00 91.44 182 ASN A C 1
ATOM 1479 O O . ASN A 1 182 ? 7.498 -2.504 -17.545 1.00 91.44 182 ASN A O 1
ATOM 1483 N N . ILE A 1 183 ? 7.276 -0.743 -18.920 1.00 94.69 183 ILE A N 1
ATOM 1484 C CA . ILE A 1 183 ? 6.009 -0.245 -18.354 1.00 94.69 183 ILE A CA 1
ATOM 1485 C C . ILE A 1 183 ? 4.905 -1.306 -18.440 1.00 94.69 183 ILE A C 1
ATOM 1487 O O . ILE A 1 183 ? 4.169 -1.512 -17.475 1.00 94.69 183 ILE A O 1
ATOM 1491 N N . VAL A 1 184 ? 4.819 -2.010 -19.573 1.00 95.38 184 VAL A N 1
ATOM 1492 C CA . VAL A 1 184 ? 3.820 -3.066 -19.795 1.00 95.38 184 VAL A CA 1
ATOM 1493 C C . VAL A 1 184 ? 4.000 -4.194 -18.783 1.00 95.38 184 VAL A C 1
ATOM 1495 O O . VAL A 1 184 ? 3.024 -4.638 -18.183 1.00 95.38 184 VAL A O 1
ATOM 1498 N N . GLY A 1 185 ? 5.242 -4.612 -18.526 1.00 95.69 185 GLY A N 1
ATOM 1499 C CA . GLY A 1 185 ? 5.553 -5.600 -17.499 1.00 95.69 185 GLY A CA 1
ATOM 1500 C C . GLY A 1 185 ? 5.148 -5.138 -16.100 1.00 95.69 185 GLY A C 1
ATOM 1501 O O . GLY A 1 185 ? 4.610 -5.933 -15.331 1.00 95.69 185 GLY A O 1
ATOM 1502 N N . ILE A 1 186 ? 5.359 -3.856 -15.765 1.00 96.62 186 ILE A N 1
ATOM 1503 C CA . ILE A 1 186 ? 5.014 -3.310 -14.441 1.00 96.62 186 ILE A CA 1
ATOM 1504 C C . ILE A 1 186 ? 3.498 -3.383 -14.250 1.00 96.62 186 ILE A C 1
ATOM 1506 O O . ILE A 1 186 ? 3.026 -3.934 -13.257 1.00 96.62 186 ILE A O 1
ATOM 1510 N N . GLN A 1 187 ? 2.738 -2.906 -15.238 1.00 96.88 187 GLN A N 1
ATOM 1511 C CA . GLN A 1 187 ? 1.277 -2.940 -15.219 1.00 96.88 187 GLN A CA 1
ATOM 1512 C C . GLN A 1 187 ? 0.731 -4.373 -15.204 1.00 96.88 187 GLN A C 1
ATOM 1514 O O . GLN A 1 187 ? -0.214 -4.658 -14.467 1.00 96.88 187 GLN A O 1
ATOM 1519 N N . ALA A 1 188 ? 1.336 -5.289 -15.966 1.00 97.19 188 ALA A N 1
ATOM 1520 C CA . ALA A 1 188 ? 0.962 -6.700 -15.977 1.00 97.19 188 ALA A CA 1
ATOM 1521 C C . ALA A 1 188 ? 1.211 -7.368 -14.616 1.00 97.19 188 ALA A C 1
ATOM 1523 O O . ALA A 1 188 ? 0.360 -8.122 -14.142 1.00 97.19 188 ALA A O 1
ATOM 1524 N N . ALA A 1 189 ? 2.325 -7.051 -13.946 1.00 97.38 189 ALA A N 1
ATOM 1525 C CA . ALA A 1 189 ? 2.582 -7.503 -12.582 1.00 97.38 189 ALA A CA 1
ATOM 1526 C C . ALA A 1 189 ? 1.517 -6.958 -11.617 1.00 97.38 189 ALA A C 1
ATOM 1528 O O . ALA A 1 189 ? 0.918 -7.733 -10.873 1.00 97.38 189 ALA A O 1
ATOM 1529 N N . THR A 1 190 ? 1.206 -5.657 -11.668 1.00 96.69 190 THR A N 1
ATOM 1530 C CA . THR A 1 190 ? 0.158 -5.044 -10.834 1.00 96.69 190 THR A CA 1
ATOM 1531 C C . THR A 1 190 ? -1.208 -5.693 -11.049 1.00 96.69 190 THR A C 1
ATOM 1533 O O . THR A 1 190 ? -1.902 -6.007 -10.078 1.00 96.69 190 THR A O 1
ATOM 1536 N N . LEU A 1 191 ? -1.586 -5.927 -12.309 1.00 96.12 191 LEU A N 1
ATOM 1537 C CA . LEU A 1 191 ? -2.822 -6.611 -12.671 1.00 96.12 191 LEU A CA 1
ATOM 1538 C C . LEU A 1 191 ? -2.836 -8.038 -12.119 1.00 96.12 191 LEU A C 1
ATOM 1540 O O . LEU A 1 191 ? -3.811 -8.427 -11.484 1.00 96.12 191 LEU A O 1
ATOM 1544 N N . GLY A 1 192 ? -1.753 -8.796 -12.300 1.00 96.50 192 GLY A N 1
ATOM 1545 C CA . GLY A 1 192 ? -1.629 -10.161 -11.788 1.00 96.50 192 GLY A CA 1
ATOM 1546 C C . GLY A 1 192 ? -1.830 -10.239 -10.274 1.00 96.50 192 GLY A C 1
ATOM 1547 O O . GLY A 1 192 ? -2.569 -11.090 -9.787 1.00 96.50 192 GLY A O 1
ATOM 1548 N N . ILE A 1 193 ? -1.256 -9.300 -9.523 1.00 95.94 193 ILE A N 1
ATOM 1549 C CA . ILE A 1 193 ? -1.426 -9.229 -8.064 1.00 95.94 193 ILE A CA 1
ATOM 1550 C C . ILE A 1 193 ? -2.870 -8.911 -7.695 1.00 95.94 193 ILE A C 1
ATOM 1552 O O . ILE A 1 193 ? -3.417 -9.518 -6.776 1.00 95.94 193 ILE A O 1
ATOM 1556 N N . TRP A 1 194 ? -3.495 -7.964 -8.395 1.00 93.81 194 TRP A N 1
ATOM 1557 C CA . TRP A 1 194 ? -4.893 -7.610 -8.165 1.00 93.81 194 TRP A CA 1
ATOM 1558 C C . TRP A 1 194 ? -5.830 -8.789 -8.468 1.00 93.81 194 TRP A C 1
ATOM 1560 O O . TRP A 1 194 ? -6.742 -9.068 -7.689 1.00 93.81 194 TRP A O 1
ATOM 1570 N N . LEU A 1 195 ? -5.548 -9.551 -9.529 1.00 95.31 195 LEU A N 1
ATOM 1571 C CA . LEU A 1 195 ? -6.277 -10.776 -9.851 1.00 95.31 195 LEU A CA 1
ATOM 1572 C C . LEU A 1 195 ? -6.138 -11.827 -8.744 1.00 95.31 195 LEU A C 1
ATOM 1574 O O . LEU A 1 195 ? -7.144 -12.363 -8.287 1.00 95.31 195 LEU A O 1
ATOM 1578 N N . ILE A 1 196 ? -4.915 -12.090 -8.277 1.00 95.56 196 ILE A N 1
ATOM 1579 C CA . ILE A 1 196 ? -4.648 -13.088 -7.230 1.00 95.56 196 ILE A CA 1
ATOM 1580 C C . ILE A 1 196 ? -5.300 -12.690 -5.899 1.00 95.56 196 ILE A C 1
ATOM 1582 O O . ILE A 1 196 ? -5.890 -13.534 -5.230 1.00 95.56 196 ILE A O 1
ATOM 1586 N N . ASN A 1 197 ? -5.205 -11.417 -5.510 1.00 93.75 197 ASN A N 1
ATOM 1587 C CA . ASN A 1 197 ? -5.597 -10.975 -4.171 1.00 93.75 197 ASN A CA 1
ATOM 1588 C C . ASN A 1 197 ? -7.062 -10.546 -4.049 1.00 93.75 197 ASN A C 1
ATOM 1590 O O . ASN A 1 197 ? -7.597 -10.595 -2.942 1.00 93.75 197 ASN A O 1
ATOM 1594 N N . LEU A 1 198 ? -7.705 -10.112 -5.139 1.00 91.56 198 LEU A N 1
ATOM 1595 C CA . LEU A 1 198 ? -9.094 -9.643 -5.114 1.00 91.56 198 LEU A CA 1
ATOM 1596 C C . LEU A 1 198 ? -10.018 -10.516 -5.966 1.00 91.56 198 LEU A C 1
ATOM 1598 O O . LEU A 1 198 ? -11.011 -11.033 -5.456 1.00 91.56 198 LEU A O 1
ATOM 1602 N N . VAL A 1 199 ? -9.699 -10.699 -7.250 1.00 93.12 199 VAL A N 1
ATOM 1603 C CA . VAL A 1 199 ? -10.616 -11.370 -8.188 1.00 93.12 199 VAL A CA 1
ATOM 1604 C C . VAL A 1 199 ? -10.757 -12.850 -7.881 1.00 93.12 199 VAL A C 1
ATOM 1606 O O . VAL A 1 199 ? -11.876 -13.348 -7.821 1.00 93.12 199 VAL A O 1
ATOM 1609 N N . LEU A 1 200 ? -9.649 -13.553 -7.654 1.00 94.62 200 LEU A N 1
ATOM 1610 C CA . LEU A 1 200 ? -9.673 -14.987 -7.395 1.00 94.62 200 LEU A CA 1
ATOM 1611 C C . LEU A 1 200 ? -10.518 -15.325 -6.145 1.00 94.62 200 LEU A C 1
ATOM 1613 O O . LEU A 1 200 ? -11.432 -16.143 -6.275 1.00 94.62 200 LEU A O 1
ATOM 1617 N N . PRO A 1 201 ? -10.334 -14.669 -4.978 1.00 93.50 201 PRO A N 1
ATOM 1618 C CA . PRO A 1 201 ? -11.230 -14.851 -3.835 1.00 93.50 201 PRO A CA 1
ATOM 1619 C C . PRO A 1 201 ? -12.695 -14.511 -4.130 1.00 93.50 201 PRO A C 1
ATOM 1621 O O . PRO A 1 201 ? -13.584 -15.231 -3.678 1.00 93.50 201 PRO A O 1
ATOM 1624 N N . ALA A 1 202 ? -12.965 -13.449 -4.896 1.00 93.00 202 ALA A N 1
ATOM 1625 C CA . ALA A 1 202 ? -14.329 -13.039 -5.228 1.00 93.00 202 ALA A CA 1
ATOM 1626 C C . ALA A 1 202 ? -15.049 -14.065 -6.120 1.00 93.00 202 ALA A C 1
ATOM 1628 O O . ALA A 1 202 ? -16.213 -14.381 -5.879 1.00 93.00 202 ALA A O 1
ATOM 1629 N N . VAL A 1 203 ? -14.353 -14.622 -7.116 1.00 94.94 203 VAL A N 1
ATOM 1630 C CA . VAL A 1 203 ? -14.888 -15.669 -8.000 1.00 94.94 203 VAL A CA 1
ATOM 1631 C C . VAL A 1 203 ? -15.155 -16.951 -7.217 1.00 94.94 203 VAL A C 1
ATOM 1633 O O . VAL A 1 203 ? -16.241 -17.515 -7.326 1.00 94.94 203 VAL A O 1
ATOM 1636 N N . ILE A 1 204 ? -14.203 -17.389 -6.385 1.00 95.50 204 ILE A N 1
ATOM 1637 C CA . ILE A 1 204 ? -14.389 -18.572 -5.532 1.00 95.50 204 ILE A CA 1
ATOM 1638 C C . ILE A 1 204 ? -15.592 -18.365 -4.602 1.00 95.50 204 ILE A C 1
ATOM 1640 O O . ILE A 1 204 ? -16.455 -19.234 -4.506 1.00 95.50 204 ILE A O 1
ATOM 1644 N N . GLY A 1 205 ? -15.686 -17.196 -3.963 1.00 93.38 205 GLY A N 1
ATOM 1645 C CA . GLY A 1 205 ? -16.811 -16.846 -3.100 1.00 93.38 205 GLY A CA 1
ATOM 1646 C C . GLY A 1 205 ? -18.158 -16.864 -3.829 1.00 93.38 205 GLY A C 1
ATOM 1647 O O . GLY A 1 205 ? -19.125 -17.399 -3.289 1.00 93.38 205 GLY A O 1
ATOM 1648 N N . SER A 1 206 ? -18.235 -16.343 -5.059 1.00 91.94 206 SER A N 1
ATOM 1649 C CA . SER A 1 206 ? -19.497 -16.314 -5.815 1.00 91.94 206 SER A CA 1
ATOM 1650 C C . SER A 1 206 ? -19.973 -17.718 -6.203 1.00 91.94 206 SER A C 1
ATOM 1652 O O . SER A 1 206 ? -21.155 -18.022 -6.052 1.00 91.94 206 SER A O 1
ATOM 1654 N N . ILE A 1 207 ? -19.055 -18.602 -6.610 1.00 93.19 207 ILE A N 1
ATOM 1655 C CA . ILE A 1 207 ? -19.369 -20.000 -6.935 1.00 93.19 207 ILE A CA 1
ATOM 1656 C C . ILE A 1 207 ? -19.890 -20.735 -5.694 1.00 93.19 207 ILE A C 1
ATOM 1658 O O . ILE A 1 207 ? -20.877 -21.463 -5.782 1.00 93.19 207 ILE A O 1
ATOM 1662 N N . LEU A 1 208 ? -19.264 -20.522 -4.530 1.00 91.50 208 LEU A N 1
ATOM 1663 C CA . LEU A 1 208 ? -19.697 -21.145 -3.277 1.00 91.50 208 LEU A CA 1
ATOM 1664 C C . LEU A 1 208 ? -21.107 -20.701 -2.870 1.00 91.50 208 LEU A C 1
ATOM 1666 O O . LEU A 1 208 ? -21.902 -21.542 -2.460 1.00 91.50 208 LEU A O 1
ATOM 1670 N N . ILE A 1 209 ? -21.445 -19.416 -3.029 1.00 91.06 209 ILE A N 1
ATOM 1671 C CA . ILE A 1 209 ? -22.782 -18.890 -2.705 1.00 91.06 209 ILE A CA 1
ATOM 1672 C C . ILE A 1 209 ? -23.868 -19.551 -3.561 1.00 91.06 209 ILE A C 1
ATOM 1674 O O . ILE A 1 209 ? -24.920 -19.900 -3.034 1.00 91.06 209 ILE A O 1
ATOM 1678 N N . LEU A 1 210 ? -23.614 -19.781 -4.853 1.00 85.31 210 LEU A N 1
ATOM 1679 C CA . LEU A 1 210 ? -24.566 -20.470 -5.735 1.00 85.31 210 LEU A CA 1
ATOM 1680 C C . LEU A 1 210 ? -24.841 -21.921 -5.298 1.00 85.31 210 LEU A C 1
ATOM 1682 O O . LEU A 1 210 ? -25.900 -22.463 -5.608 1.00 85.31 210 LEU A O 1
ATOM 1686 N N . GLY A 1 211 ? -23.906 -22.543 -4.573 1.00 77.31 211 GLY A N 1
ATOM 1687 C CA . GLY A 1 211 ? -24.055 -23.887 -4.010 1.00 77.31 211 GLY A CA 1
ATOM 1688 C C . GLY A 1 211 ? -24.782 -23.941 -2.661 1.00 77.31 211 GLY A C 1
ATOM 1689 O O . GLY A 1 211 ? -25.185 -25.024 -2.234 1.00 77.31 211 GLY A O 1
ATOM 1690 N N . VAL A 1 212 ? -24.975 -22.806 -1.981 1.00 81.75 212 VAL A N 1
ATOM 1691 C CA . VAL A 1 212 ? -25.676 -22.754 -0.692 1.00 81.75 212 VAL A CA 1
ATOM 1692 C C . VAL A 1 212 ? -27.180 -22.644 -0.945 1.00 81.75 212 VAL A C 1
ATOM 1694 O O . VAL A 1 212 ? -27.685 -21.605 -1.365 1.00 81.75 212 VAL A O 1
ATOM 1697 N N . LYS A 1 213 ? -27.930 -23.716 -0.649 1.00 68.25 213 LYS A N 1
ATOM 1698 C CA . LYS A 1 213 ? -29.389 -23.627 -0.504 1.00 68.25 213 LYS A CA 1
ATOM 1699 C C . LYS A 1 213 ? -29.687 -22.774 0.724 1.00 68.25 213 LYS A C 1
ATOM 1701 O O . LYS A 1 213 ? -29.511 -23.225 1.851 1.00 68.25 213 LYS A O 1
ATOM 1706 N N . ILE A 1 214 ? -30.141 -21.549 0.493 1.00 69.56 214 ILE A N 1
ATOM 1707 C CA . ILE A 1 214 ? -30.728 -20.715 1.538 1.00 69.56 214 ILE A CA 1
ATOM 1708 C C . ILE A 1 214 ? -32.095 -21.331 1.836 1.00 69.56 214 ILE A C 1
ATOM 1710 O O . ILE A 1 214 ? -33.083 -21.016 1.172 1.00 69.56 214 ILE A O 1
ATOM 1714 N N . SER A 1 215 ? -32.138 -22.282 2.771 1.00 63.47 215 SER A N 1
ATOM 1715 C CA . SER A 1 215 ? -33.399 -22.667 3.395 1.00 63.47 215 SER A CA 1
ATOM 1716 C C . SER A 1 215 ? -33.940 -21.409 4.061 1.00 63.47 215 SER A C 1
ATOM 1718 O O . SER A 1 215 ? -33.300 -20.848 4.948 1.00 63.47 215 SER A O 1
ATOM 1720 N N . LYS A 1 216 ? -35.069 -20.911 3.557 1.00 62.16 216 LYS A N 1
ATOM 1721 C CA . LYS A 1 216 ? -35.896 -19.997 4.331 1.00 62.16 216 LYS A CA 1
ATOM 1722 C C . LYS A 1 216 ? -36.349 -20.801 5.540 1.00 62.16 216 LYS A C 1
ATOM 1724 O O . LYS A 1 216 ? -37.051 -21.791 5.368 1.00 62.16 216 LYS A O 1
ATOM 1729 N N . ASP A 1 217 ? -35.880 -20.422 6.719 1.00 63.88 217 ASP A N 1
ATOM 1730 C CA . ASP A 1 217 ? -36.592 -20.788 7.932 1.00 63.88 217 ASP A CA 1
ATOM 1731 C C . ASP A 1 217 ? -37.929 -20.044 7.840 1.00 63.88 217 ASP A C 1
ATOM 1733 O O . ASP A 1 217 ? -37.965 -18.810 7.858 1.00 63.88 217 ASP A O 1
ATOM 1737 N N . ASP A 1 218 ? -38.985 -20.804 7.550 1.00 55.62 218 ASP A N 1
ATOM 1738 C CA . ASP A 1 218 ? -40.357 -20.317 7.471 1.00 55.62 218 ASP A CA 1
ATOM 1739 C C . ASP A 1 218 ? -40.779 -19.771 8.850 1.00 55.62 218 ASP A C 1
ATOM 1741 O O . ASP A 1 218 ? -40.472 -20.377 9.881 1.00 55.62 218 ASP A O 1
ATOM 1745 N N . GLU A 1 219 ? -41.425 -18.598 8.839 1.00 46.59 219 GLU A N 1
ATOM 1746 C CA . GLU A 1 219 ? -42.012 -17.911 10.006 1.00 46.59 219 GLU A CA 1
ATOM 1747 C C . GLU A 1 219 ? -43.058 -18.753 10.753 1.00 46.59 219 GLU A C 1
ATOM 1749 O O . GLU A 1 219 ? -43.853 -19.463 10.090 1.00 46.59 219 GLU A O 1
#

Sequence (219 aa):
MDAQMYHYATVSRALQELTEKGFTIDFNLEEAKAWVLENYGDWKKGETPAPVPAFVSNTVLATAIALSIFTLLFYFRIGWLIHLMERIKFLSKPLKYVRLLEQFSGNQLLRILLLSLLRYGVFILQYLLLLKVMGIDINLQVSFWLLTVFYLIMAMAPTIGFTELPVRATASVELFKLFSPNIVGIQAATLGIWLINLVLPAVIGSILILGVKISKDDE

Secondary structure (DSSP, 8-state):
--HHHHHHHHHHHHHHHHHHTT----HHHHHHHHHHHHHSTTGGG-----PPPHHHHHHHHHHHHHHHHHHHHHHHTHHHHHHHHHTSGGGHHHHHHHGGGTTS-HHHHHHHHHHHHHHHHHHHHHHHHHHHHTT----HHHHHHHHHHHHHHHHHS---GGGHHHHHHHHHHHHHTTT-S-HHHHHHHHHHHHIIIIIHHHHHHHHHHHH--------

Radius of gyration: 26.94 Å; chains: 1; bounding box: 69×44×76 Å

pLDDT: mean 82.23, std 15.75, range [43.75, 97.56]

Foldseek 3Di:
DDPVVVVVVVVVVVVVVCVVVVNDDPCCVVVVVVCCCVVVVVVVVVPDPPPDPVVVVVVVVVVVVVVVVVVVVCLLPLVVVLVVLVVPPVSPVVSVVSVVSVPDHSV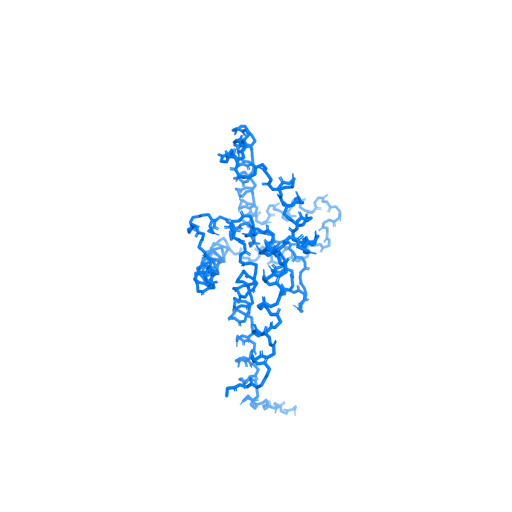NSVVVVVVVVVVLVVLLVLLLVLCVVLVNDDDSVLSSVLSVVLVVVVVVDPDDPPRSLVVSLVSQCVSCVVPDVPSVSSSVSSVVSCCVPPVVVVVVVVVVVVVDDPPPPDD